Protein AF-F1A2W8-F1 (afdb_monomer)

InterPro domains:
  IPR002867 IBR domain [PF01485] (2-65)
  IPR002867 IBR domain [SM00647] (2-65)
  IPR002867 IBR domain [SM00647] (69-134)
  IPR031127 E3 ubiquitin ligase RBR family [PTHR11685] (12-188)
  IPR044066 TRIAD supradomain [PS51873] (1-138)
  IPR045840 Ariadne domain [PF19422] (177-286)

pLDDT: mean 79.45, std 15.86, range [35.25, 97.88]

Mean predicted aligned error: 11.07 Å

Organism: Dictyostelium purpureum (NCBI:txid5786)

Solvent-accessible surface area (backbone atoms only — n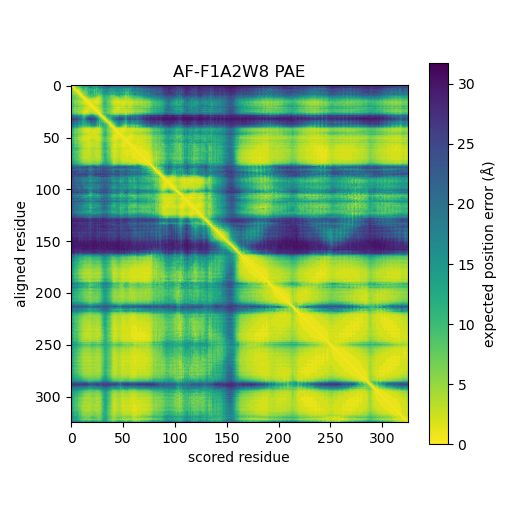ot comparable to full-atom values): 18978 Å² total; per-residue (Å²): 113,74,69,60,56,59,57,38,73,72,43,92,46,37,45,69,49,79,54,87,94,47,91,52,67,52,70,61,86,77,86,82,75,99,54,88,85,77,61,70,55,61,47,73,44,99,87,71,54,47,26,21,72,82,77,63,42,66,46,39,53,72,25,49,74,65,56,49,52,52,48,56,50,52,63,68,74,47,58,67,73,68,53,57,69,64,71,52,57,48,58,40,84,89,76,60,49,81,41,67,76,89,67,63,62,51,75,40,69,39,90,87,80,67,50,52,24,28,67,83,71,61,41,63,41,83,50,65,88,60,98,53,78,75,66,67,58,70,63,57,51,51,55,50,52,55,50,55,66,68,71,71,72,85,84,91,76,91,79,57,73,73,61,51,57,54,49,50,53,50,51,52,50,52,53,49,52,55,48,50,57,36,50,45,51,26,48,53,30,46,55,29,51,73,43,42,66,59,54,52,53,50,44,55,51,50,38,54,56,48,38,73,71,80,40,56,71,82,75,42,48,59,52,57,54,41,52,54,48,47,52,50,47,36,44,32,57,23,19,42,36,56,31,53,65,64,73,53,65,58,81,86,41,67,59,40,50,54,39,45,55,54,47,54,52,41,50,51,53,34,48,51,39,44,47,52,41,47,50,57,49,51,49,59,74,69,50,94,62,89,74,55,72,68,61,52,50,51,49,55,49,38,43,53,47,37,49,53,38,47,53,49,43,47,46,45,58,75,67,37,70,72,59,72,125

Sequence (325 aa):
MFTTKKFIQHSKQLRYCPTAGCDKAITLSCTDLPTDSCRPDTVQCSCCFKFCFKCYRASHSPATCDQMQLWEQKCQDESETSHWKVANCKQCPKCNVSVEKNGGCMHMVCRQCQYEWCWECSKPWKGHLNFYVCNYTANKDKELIKRFLIFGTSKSSKKNKESSEEEERRLNRIELERYLYHYERFTNHENSHKLEKLIRDEATKKMKELQTSSTTWTEVQFIEKGVEQLLDCRNILKHTYIYSFFSFSDITNQRVLTAKELFEFLQEDLERTTEKLSELMGDVMKKSITLESSHRIEIMNYITLSKTKADGLLNAVLKDSLFEF

Radius of gyration: 22.87 Å; Cα contacts (8 Å, |Δi|>4): 317; chains: 1; bounding box: 69×44×62 Å

Nearest PDB structures (foldseek):
  5tte-assembly1_B  TM=8.514E-01  e=1.542E-16  Homo sapiens
  7od1-assembly2_B  TM=8.134E-01  e=5.226E-16  Homo sapiens
  7od1-assembly1_A  TM=8.015E-01  e=5.786E-16  Homo sapiens
  1x04-assembly1_A-2  TM=3.759E-01  e=7.093E-01  Homo sapiens
  1i49-assembly1_B  TM=3.128E-01  e=2.987E-01  Homo sapiens

Structure (mmCIF, N/CA/C/O backbone):
data_AF-F1A2W8-F1
#
_entry.id   AF-F1A2W8-F1
#
loop_
_atom_site.group_PDB
_atom_site.id
_atom_site.type_symbol
_atom_site.label_atom_id
_atom_site.label_alt_id
_atom_site.label_comp_id
_atom_site.label_asym_id
_atom_site.label_entity_id
_atom_site.label_seq_id
_atom_site.pdbx_PDB_ins_code
_atom_site.Cartn_x
_atom_site.Cartn_y
_atom_site.Cartn_z
_atom_site.occupancy
_atom_site.B_iso_or_equiv
_atom_site.auth_seq_id
_atom_site.auth_comp_id
_atom_site.auth_asym_id
_atom_site.auth_atom_id
_atom_site.pdbx_PDB_model_num
ATOM 1 N N . MET A 1 1 ? -33.830 -5.855 -13.342 1.00 47.41 1 MET A N 1
ATOM 2 C CA . MET A 1 1 ? -32.419 -5.671 -12.916 1.00 47.41 1 MET A CA 1
ATOM 3 C C . MET A 1 1 ? -31.384 -5.962 -14.012 1.00 47.41 1 MET A C 1
ATOM 5 O O . MET A 1 1 ? -30.418 -5.215 -14.097 1.00 47.41 1 MET A O 1
ATOM 9 N N . PHE A 1 2 ? -31.545 -6.983 -14.870 1.00 50.09 2 PHE A N 1
ATOM 10 C CA . PHE A 1 2 ? -30.562 -7.294 -15.933 1.00 50.09 2 PHE A CA 1
ATOM 11 C C . PHE A 1 2 ? -30.401 -6.200 -17.007 1.00 50.09 2 PHE A C 1
ATOM 13 O O . PHE A 1 2 ? -29.289 -5.938 -17.462 1.00 50.09 2 PHE A O 1
ATOM 20 N N . THR A 1 3 ? -31.485 -5.516 -17.373 1.00 54.09 3 THR A N 1
ATOM 21 C CA . THR A 1 3 ? -31.488 -4.400 -18.335 1.00 54.09 3 THR A CA 1
ATOM 22 C C . THR A 1 3 ? -30.719 -3.176 -17.824 1.00 54.09 3 THR A C 1
ATOM 24 O O . THR A 1 3 ? -29.988 -2.547 -18.584 1.00 54.09 3 THR A O 1
ATOM 27 N N . THR A 1 4 ? -30.791 -2.890 -16.521 1.00 59.59 4 THR A N 1
ATOM 28 C CA . THR A 1 4 ? -30.095 -1.766 -15.872 1.00 59.59 4 THR A CA 1
ATOM 29 C C . THR A 1 4 ? -28.580 -1.991 -15.799 1.00 59.59 4 THR A C 1
ATOM 31 O O . THR A 1 4 ? -27.811 -1.075 -16.079 1.00 59.59 4 THR A O 1
ATOM 34 N N . LYS A 1 5 ? -28.129 -3.228 -15.520 1.00 57.00 5 LYS A N 1
ATOM 35 C CA . LYS A 1 5 ? -26.693 -3.573 -15.488 1.00 57.00 5 LYS A CA 1
ATOM 36 C C . LYS A 1 5 ? -26.017 -3.423 -16.858 1.00 57.00 5 LYS A C 1
ATOM 38 O O . LYS A 1 5 ? -24.935 -2.846 -16.926 1.00 57.00 5 LYS A O 1
ATOM 43 N N . LYS A 1 6 ? -26.677 -3.844 -17.947 1.00 59.09 6 LYS A N 1
ATOM 44 C CA . LYS A 1 6 ? -26.165 -3.665 -19.322 1.00 59.09 6 LYS A CA 1
ATOM 45 C C . LYS A 1 6 ? -26.107 -2.197 -19.757 1.00 59.09 6 LYS A C 1
ATOM 47 O O . LYS A 1 6 ? -25.126 -1.795 -20.372 1.00 59.09 6 LYS A O 1
ATOM 52 N N . PHE A 1 7 ? -27.118 -1.388 -19.433 1.00 59.69 7 PHE A N 1
ATOM 53 C CA . PHE A 1 7 ? -27.136 0.043 -19.776 1.00 59.69 7 PHE A CA 1
ATOM 54 C C . PHE A 1 7 ? -25.974 0.807 -19.121 1.00 59.69 7 PHE A C 1
ATOM 56 O O . PHE A 1 7 ? -25.298 1.616 -19.751 1.00 59.69 7 PHE A O 1
ATOM 63 N N . ILE A 1 8 ? -25.686 0.485 -17.861 1.00 61.56 8 ILE A N 1
ATOM 64 C CA . ILE A 1 8 ? -24.669 1.171 -17.062 1.00 61.56 8 ILE A CA 1
ATOM 65 C C . ILE A 1 8 ? -23.241 0.824 -17.497 1.00 61.56 8 ILE A C 1
ATOM 67 O O . ILE A 1 8 ? -22.383 1.704 -17.491 1.00 61.56 8 ILE A O 1
ATOM 71 N N . GLN A 1 9 ? -22.988 -0.409 -17.945 1.00 59.56 9 GLN A N 1
ATOM 72 C CA . GLN A 1 9 ? -21.678 -0.814 -18.480 1.00 59.56 9 GLN A CA 1
ATOM 73 C C . GLN A 1 9 ? -21.222 0.047 -19.673 1.00 59.56 9 GLN A C 1
ATOM 75 O O . GLN A 1 9 ? -20.024 0.255 -19.851 1.00 59.56 9 GLN A O 1
ATOM 80 N N . HIS A 1 10 ? -22.166 0.593 -20.447 1.00 63.66 10 HIS A N 1
ATOM 81 C CA . HIS A 1 10 ? -21.884 1.424 -21.621 1.00 63.66 10 HIS A CA 1
ATOM 82 C C . HIS A 1 10 ? -21.841 2.931 -21.317 1.00 63.66 10 HIS A C 1
ATOM 84 O O . HIS A 1 10 ? -21.385 3.713 -22.150 1.00 63.66 10 HIS A O 1
ATOM 90 N N . SER A 1 11 ? -22.283 3.365 -20.132 1.00 71.44 11 SER A N 1
ATOM 91 C CA . SER A 1 11 ? -22.202 4.776 -19.739 1.00 71.44 11 SER A CA 1
ATOM 92 C C . SER A 1 11 ? -20.746 5.175 -19.513 1.00 71.44 11 SER A C 1
ATOM 94 O O . SER A 1 11 ? -19.986 4.414 -18.932 1.00 71.44 11 SER A O 1
ATOM 96 N N . LYS A 1 12 ? -20.313 6.371 -19.918 1.00 74.12 12 LYS A N 1
ATOM 97 C CA . LYS A 1 12 ? -18.967 6.874 -19.567 1.00 74.12 12 LYS A CA 1
ATOM 98 C C . LYS A 1 12 ? -18.908 7.492 -18.167 1.00 74.12 12 LYS A C 1
ATOM 100 O O . LYS A 1 12 ? -17.821 7.631 -17.618 1.00 74.12 12 LYS A O 1
ATOM 105 N N . GLN A 1 13 ? -20.057 7.826 -17.585 1.00 78.69 13 GLN A N 1
ATOM 106 C CA . GLN A 1 13 ? -20.163 8.616 -16.355 1.00 78.69 13 GLN A CA 1
ATOM 107 C C . GLN A 1 13 ? -20.673 7.808 -15.161 1.00 78.69 13 GLN A C 1
ATOM 109 O O . GLN A 1 13 ? -20.664 8.317 -14.047 1.00 78.69 13 GLN A O 1
ATOM 114 N N . LEU A 1 14 ? -21.102 6.558 -15.363 1.00 83.56 14 LEU A N 1
ATOM 115 C CA . LEU A 1 14 ? -21.728 5.754 -14.317 1.00 83.56 14 LEU A CA 1
ATOM 116 C C . LEU A 1 14 ? -21.098 4.360 -14.235 1.00 83.56 14 LEU A C 1
ATOM 118 O O . LEU A 1 14 ? -20.883 3.699 -15.252 1.00 83.56 14 LEU A O 1
ATOM 122 N N . ARG A 1 15 ? -20.765 3.918 -13.019 1.00 84.69 15 ARG A N 1
ATOM 123 C CA . ARG A 1 15 ? -20.132 2.616 -12.749 1.00 84.69 15 ARG A CA 1
ATOM 124 C C . ARG A 1 15 ? -20.755 1.956 -11.529 1.00 84.69 15 ARG A C 1
ATOM 126 O O . ARG A 1 15 ? -20.939 2.616 -10.513 1.00 84.69 15 ARG A O 1
ATOM 133 N N . TYR A 1 16 ? -21.032 0.656 -11.600 1.00 88.19 16 TYR A N 1
ATOM 134 C CA . TYR A 1 16 ? -21.387 -0.119 -10.409 1.00 88.19 16 TYR A CA 1
ATOM 135 C C . TYR A 1 16 ? -20.168 -0.358 -9.523 1.00 88.19 16 TYR A C 1
ATOM 137 O O . TYR A 1 16 ? -19.050 -0.505 -10.017 1.00 88.19 16 TYR A O 1
ATOM 145 N N . CYS A 1 17 ? -20.407 -0.434 -8.217 1.00 88.56 17 CYS A N 1
ATOM 146 C CA . CYS A 1 17 ? -19.425 -0.956 -7.284 1.00 88.56 17 CYS A CA 1
ATOM 147 C C . CYS A 1 17 ? -19.138 -2.433 -7.621 1.00 88.56 17 CYS A C 1
ATOM 149 O O . CYS A 1 17 ? -20.084 -3.208 -7.763 1.00 88.56 17 CYS A O 1
ATOM 151 N N . PRO A 1 18 ? -17.865 -2.846 -7.755 1.00 88.25 18 PRO A N 1
ATOM 152 C CA . PRO A 1 18 ? -17.520 -4.231 -8.085 1.00 88.25 18 PRO A CA 1
ATOM 153 C C . PRO A 1 18 ? -17.603 -5.180 -6.876 1.00 88.25 18 PRO A C 1
ATOM 155 O O . PRO A 1 18 ? -17.480 -6.391 -7.040 1.00 88.25 18 PRO A O 1
ATOM 158 N N . THR A 1 19 ? -17.812 -4.663 -5.659 1.00 86.00 19 THR A N 1
ATOM 159 C CA . THR A 1 19 ? -17.962 -5.483 -4.451 1.00 86.00 19 THR A CA 1
ATOM 160 C C . THR A 1 19 ? -19.181 -6.399 -4.568 1.00 86.00 19 THR A C 1
ATOM 162 O O . THR A 1 19 ? -20.303 -5.935 -4.779 1.00 86.00 19 THR A O 1
ATOM 165 N N . ALA A 1 20 ? -18.973 -7.704 -4.384 1.00 85.44 20 ALA A N 1
ATOM 166 C CA . ALA A 1 20 ? -20.052 -8.685 -4.408 1.00 85.44 20 ALA A CA 1
ATOM 167 C C . ALA A 1 20 ? -21.139 -8.339 -3.371 1.00 85.44 20 ALA A C 1
ATOM 169 O O . ALA A 1 20 ? -20.840 -8.085 -2.206 1.00 85.44 20 ALA A O 1
ATOM 170 N N . GLY A 1 21 ? -22.402 -8.310 -3.806 1.00 85.75 21 GLY A N 1
ATOM 171 C CA . GLY A 1 21 ? -23.548 -7.942 -2.963 1.00 85.75 21 GLY A CA 1
ATOM 172 C C . GLY A 1 21 ? -23.777 -6.434 -2.783 1.00 85.75 21 GLY A C 1
ATOM 173 O O . GLY A 1 21 ? -24.720 -6.050 -2.098 1.00 85.75 21 GLY A O 1
ATOM 174 N N . CYS A 1 22 ? -22.961 -5.567 -3.395 1.00 87.31 22 CYS A N 1
ATOM 175 C CA . CYS A 1 22 ? -23.182 -4.122 -3.393 1.00 87.31 22 CYS A CA 1
ATOM 176 C C . CYS A 1 22 ? -23.902 -3.673 -4.676 1.00 87.31 22 CYS A C 1
ATOM 178 O O . CYS A 1 22 ? -23.319 -3.678 -5.756 1.00 87.31 22 CYS A O 1
ATOM 180 N N . ASP A 1 23 ? -25.153 -3.217 -4.561 1.00 88.31 23 ASP A N 1
ATOM 181 C CA . ASP A 1 23 ? -25.950 -2.736 -5.707 1.00 88.31 23 ASP A CA 1
ATOM 182 C C . ASP A 1 23 ? -25.798 -1.229 -5.984 1.00 88.31 23 ASP A C 1
ATOM 184 O O . ASP A 1 23 ? -26.529 -0.642 -6.786 1.00 88.31 23 ASP A O 1
ATOM 188 N N . LYS A 1 24 ? -24.845 -0.575 -5.314 1.00 90.00 24 LYS A N 1
ATOM 189 C CA . LYS A 1 24 ? -24.614 0.866 -5.439 1.00 90.00 24 LYS A CA 1
ATOM 190 C C . LYS A 1 24 ? -23.826 1.186 -6.709 1.00 90.00 24 LYS A C 1
ATOM 192 O O . LYS A 1 24 ? -22.943 0.431 -7.118 1.00 90.00 24 LYS A O 1
ATOM 197 N N . ALA A 1 25 ? -24.105 2.345 -7.295 1.00 87.62 25 ALA A N 1
ATOM 198 C CA . ALA A 1 25 ? -23.369 2.878 -8.432 1.00 87.62 25 ALA A CA 1
ATOM 199 C C . ALA A 1 25 ? -22.830 4.280 -8.132 1.00 87.62 25 ALA A C 1
ATOM 201 O O . ALA A 1 25 ? -23.441 5.050 -7.393 1.00 87.62 25 ALA A O 1
ATOM 202 N N . ILE A 1 26 ? -21.678 4.596 -8.714 1.00 86.88 26 ILE A N 1
ATOM 203 C CA . ILE A 1 26 ? -21.024 5.898 -8.643 1.00 86.88 26 ILE A CA 1
ATOM 204 C C . ILE A 1 26 ? -21.271 6.614 -9.962 1.00 86.88 26 ILE A C 1
ATOM 206 O O 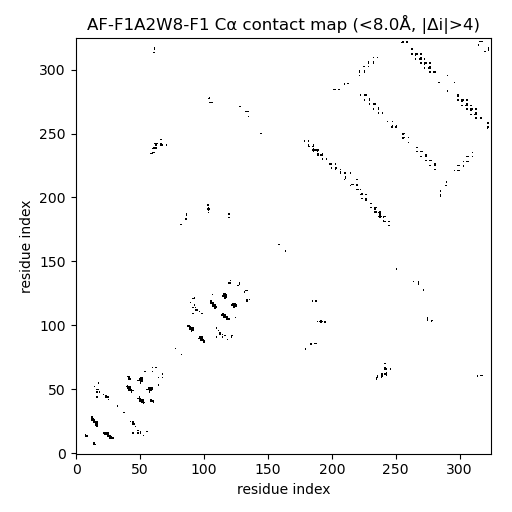. ILE A 1 26 ? -21.006 6.060 -11.032 1.00 86.88 26 ILE A O 1
ATOM 210 N N . THR A 1 27 ? -21.763 7.846 -9.863 1.00 84.81 27 THR A N 1
ATOM 211 C CA . THR A 1 27 ? -21.956 8.746 -10.999 1.00 84.81 27 THR A CA 1
ATOM 212 C C . THR A 1 27 ? -20.955 9.884 -10.886 1.00 84.81 27 THR A C 1
ATOM 214 O O . THR A 1 27 ? -20.872 10.525 -9.841 1.00 84.81 27 THR A O 1
ATOM 217 N N . LEU A 1 28 ? -20.191 10.130 -11.945 1.00 78.88 28 LEU A N 1
ATOM 218 C CA . LEU A 1 28 ? -19.338 11.305 -12.046 1.00 78.88 28 LEU A CA 1
ATOM 219 C C . LEU A 1 28 ? -20.183 12.476 -12.541 1.00 78.88 28 LEU A C 1
ATOM 221 O O . LEU A 1 28 ? -20.658 12.465 -13.675 1.00 78.88 28 LEU A O 1
ATOM 225 N N . SER A 1 29 ? -20.344 13.496 -11.705 1.00 68.25 29 SER A N 1
ATOM 226 C CA . SER A 1 29 ? -20.912 14.785 -12.094 1.00 68.25 29 SER A CA 1
ATOM 227 C C . SER A 1 29 ? -19.849 15.608 -12.827 1.00 68.25 29 SER A C 1
ATOM 229 O O . SER A 1 29 ? -19.322 16.575 -12.289 1.00 68.25 29 SER A O 1
ATOM 231 N N . CYS A 1 30 ? -19.454 15.182 -14.026 1.00 57.91 30 CYS A N 1
ATOM 232 C CA . CYS A 1 30 ? -18.597 16.002 -14.879 1.00 57.91 30 CYS A CA 1
ATOM 233 C C . CYS A 1 30 ? -19.499 16.790 -15.834 1.00 57.91 30 CYS A C 1
ATOM 235 O O . CYS A 1 30 ? -19.754 16.345 -16.951 1.00 57.91 30 CYS A O 1
ATOM 237 N N . THR A 1 31 ? -20.066 17.903 -15.360 1.00 50.06 31 THR A N 1
ATOM 238 C CA . THR A 1 31 ? -20.793 18.856 -16.218 1.00 50.06 31 THR A CA 1
ATOM 239 C C . THR A 1 31 ? -19.871 19.884 -16.863 1.00 50.06 31 THR A C 1
ATOM 241 O O . THR A 1 31 ? -20.255 20.467 -17.867 1.00 50.06 31 THR A O 1
ATOM 244 N N . ASP A 1 32 ? -18.639 20.048 -16.376 1.00 41.62 32 ASP A N 1
ATOM 245 C CA . ASP A 1 32 ? -17.780 21.158 -16.786 1.00 41.62 32 ASP A CA 1
ATOM 246 C C . ASP A 1 32 ? -16.317 20.722 -16.898 1.00 41.62 32 ASP A C 1
ATOM 248 O O . ASP A 1 32 ? -15.540 21.067 -16.022 1.00 41.62 32 ASP A O 1
ATOM 252 N N . LEU A 1 33 ? -15.939 19.938 -17.922 1.00 46.38 33 LEU A N 1
ATOM 253 C CA . LEU A 1 33 ? -14.615 20.006 -18.583 1.00 46.38 33 LEU A CA 1
ATOM 254 C C . LEU A 1 33 ? -14.517 19.001 -19.764 1.00 46.38 33 LEU A C 1
ATOM 256 O O . LEU A 1 33 ? -14.876 17.834 -19.595 1.00 46.38 33 LEU A O 1
ATOM 260 N N . PRO A 1 34 ? -14.017 19.397 -20.957 1.00 43.06 34 PRO A N 1
ATOM 261 C CA . PRO A 1 34 ? -14.059 18.571 -22.174 1.00 43.06 34 PRO A CA 1
ATOM 262 C C . PRO A 1 34 ? -12.889 17.584 -22.353 1.00 43.06 34 PRO A C 1
ATOM 264 O O . PRO A 1 34 ? -12.751 17.016 -23.435 1.00 43.06 34 PRO A O 1
ATOM 267 N N . THR A 1 35 ? -12.023 17.375 -21.359 1.00 51.34 35 THR A N 1
ATOM 268 C CA . THR A 1 35 ? -10.789 16.585 -21.531 1.00 51.34 35 THR A CA 1
ATOM 269 C C . THR A 1 35 ? -10.745 15.357 -20.618 1.00 51.34 35 THR A C 1
ATOM 271 O O . THR A 1 35 ? -10.978 15.450 -19.414 1.00 51.34 35 THR A O 1
ATOM 274 N N . AS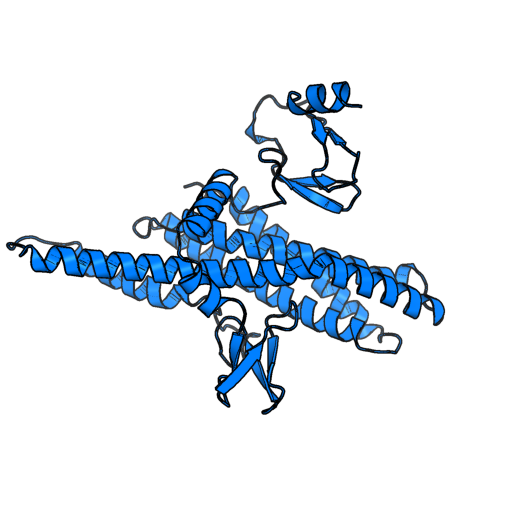P A 1 36 ? -10.385 14.198 -21.186 1.00 52.47 36 ASP A N 1
ATOM 275 C CA . ASP A 1 36 ? -10.207 12.900 -20.496 1.00 52.47 36 ASP A CA 1
ATOM 276 C C . ASP A 1 36 ? -9.217 12.948 -19.303 1.00 52.47 36 ASP A C 1
ATOM 278 O O . ASP A 1 36 ? -9.173 12.026 -18.487 1.00 52.47 36 ASP A O 1
ATOM 282 N N . SER A 1 37 ? -8.449 14.034 -19.171 1.00 50.69 37 SER A N 1
ATOM 283 C CA . SER A 1 37 ? -7.453 14.299 -18.127 1.00 50.69 37 SER A CA 1
ATOM 284 C C . SER A 1 37 ? -8.022 14.680 -16.751 1.00 50.69 37 SER A C 1
ATOM 286 O O . SER A 1 37 ? -7.288 14.627 -15.770 1.00 50.69 37 SER A O 1
ATOM 288 N N . CYS A 1 38 ? -9.309 15.033 -16.632 1.00 48.41 38 CYS A N 1
ATOM 289 C CA . CYS A 1 38 ? -9.918 15.449 -15.353 1.00 48.41 38 CYS A CA 1
ATOM 290 C C . CYS A 1 38 ? -10.730 14.350 -14.647 1.00 48.41 38 CYS A C 1
ATOM 292 O O . CYS A 1 38 ? -11.404 14.611 -13.648 1.00 48.41 38 CYS A O 1
ATOM 294 N N . ARG A 1 39 ? -10.705 13.114 -15.154 1.00 59.91 39 ARG A N 1
ATOM 295 C CA . ARG A 1 39 ? -11.453 12.005 -14.557 1.00 59.91 39 ARG A CA 1
ATOM 296 C C . ARG A 1 39 ? -10.654 11.409 -13.392 1.00 59.91 39 ARG A C 1
ATOM 298 O O . ARG A 1 39 ? -9.529 10.973 -13.626 1.00 59.91 39 ARG A O 1
ATOM 305 N N . PRO A 1 40 ? -11.208 11.335 -12.165 1.00 62.03 40 PRO A N 1
ATOM 306 C CA . PRO A 1 40 ? -10.507 10.687 -11.066 1.00 62.03 40 PRO A CA 1
ATOM 307 C C . PRO A 1 40 ? -10.319 9.205 -11.395 1.00 62.03 40 PRO A C 1
ATOM 309 O O . PRO A 1 40 ? -11.284 8.499 -11.708 1.00 62.03 40 PRO A O 1
ATOM 312 N N . ASP A 1 41 ? -9.073 8.739 -11.326 1.00 75.56 41 ASP A N 1
ATOM 313 C CA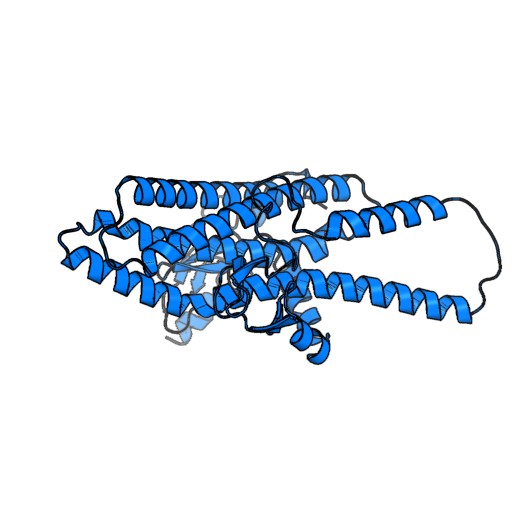 . ASP A 1 41 ? -8.753 7.338 -11.592 1.00 75.56 41 ASP A CA 1
ATOM 314 C C . ASP A 1 41 ? -9.331 6.425 -10.516 1.00 75.56 41 ASP A C 1
ATOM 316 O O . ASP A 1 41 ? -9.878 5.374 -10.847 1.00 75.56 41 ASP A O 1
ATOM 320 N N . THR A 1 42 ? -9.305 6.863 -9.256 1.00 87.62 42 THR A N 1
ATOM 321 C CA . THR A 1 42 ? -9.864 6.138 -8.112 1.00 87.62 42 THR A CA 1
ATOM 322 C C . THR A 1 42 ? -11.127 6.815 -7.592 1.00 87.62 42 THR A C 1
ATOM 324 O O . THR A 1 42 ? -11.153 8.018 -7.342 1.00 87.62 42 THR A O 1
ATOM 327 N N . VAL A 1 43 ? -12.161 6.012 -7.348 1.00 89.88 43 VAL A N 1
ATOM 328 C CA . VAL A 1 43 ? -13.398 6.424 -6.676 1.00 89.88 43 VAL A CA 1
ATOM 329 C C . VAL A 1 43 ? -13.664 5.543 -5.457 1.00 89.88 43 VAL A C 1
ATOM 331 O O . VAL A 1 43 ? -13.222 4.395 -5.409 1.00 89.88 43 VAL A O 1
ATOM 334 N N . GLN A 1 44 ? -14.417 6.059 -4.484 1.00 90.38 44 GLN A N 1
ATOM 335 C CA . GLN A 1 44 ? -14.819 5.317 -3.288 1.00 90.38 44 GLN A CA 1
ATOM 336 C C . GLN A 1 44 ? -16.336 5.130 -3.251 1.00 90.38 44 GLN A C 1
ATOM 338 O O . GLN A 1 44 ? -17.100 6.090 -3.336 1.00 90.38 44 GLN A O 1
ATOM 343 N N . CYS A 1 45 ? -16.777 3.883 -3.098 1.00 89.75 45 CYS A N 1
ATOM 344 C CA . CYS A 1 45 ? -18.178 3.568 -2.845 1.00 89.75 45 CYS A CA 1
ATOM 345 C C . CYS A 1 45 ? -18.527 3.829 -1.373 1.00 89.75 45 CYS A C 1
ATOM 347 O O . CYS A 1 45 ? -17.679 3.714 -0.491 1.00 89.75 45 CYS A O 1
ATOM 349 N N . SER A 1 46 ? -19.801 4.074 -1.062 1.00 86.94 46 SER A N 1
ATOM 350 C CA . SER A 1 46 ? -20.268 4.173 0.331 1.00 86.94 46 SER A CA 1
ATOM 351 C C . SER A 1 46 ? -20.288 2.834 1.084 1.00 86.94 46 SER A C 1
ATOM 353 O O . SER A 1 46 ? -20.711 2.793 2.231 1.00 86.94 46 SER A O 1
ATOM 355 N N . CYS A 1 47 ? -19.865 1.727 0.462 1.00 82.25 47 CYS A N 1
ATOM 356 C CA . CYS A 1 47 ? -19.456 0.502 1.164 1.00 82.25 47 CYS A CA 1
ATOM 357 C C . CYS A 1 47 ? -17.946 0.480 1.485 1.00 82.25 47 CYS A C 1
ATOM 359 O O . CYS A 1 47 ? -17.388 -0.583 1.728 1.00 82.25 47 CYS A O 1
ATOM 361 N N . CYS A 1 48 ? -17.281 1.636 1.401 1.00 80.31 48 CYS A N 1
ATOM 362 C CA . CYS A 1 48 ? -15.849 1.866 1.619 1.00 80.31 48 CYS A CA 1
ATOM 363 C C . CYS A 1 48 ? -14.891 1.239 0.593 1.00 80.31 48 CYS A C 1
ATOM 365 O O . CYS A 1 48 ? -13.704 1.547 0.619 1.00 80.31 48 CYS A O 1
ATOM 367 N N . PHE A 1 49 ? -15.382 0.457 -0.374 1.00 85.75 49 PHE A N 1
ATOM 368 C CA . PHE A 1 49 ? -14.532 -0.088 -1.435 1.00 85.75 49 PHE A CA 1
ATOM 369 C C . PHE A 1 49 ? -14.036 1.008 -2.386 1.00 85.75 49 PHE A C 1
ATOM 371 O O . PHE A 1 49 ? -14.843 1.723 -2.996 1.00 85.75 49 PHE A O 1
ATOM 378 N N . LYS A 1 50 ? -12.711 1.113 -2.534 1.00 90.31 50 LYS A N 1
ATOM 379 C CA . LYS A 1 50 ? -12.045 2.007 -3.487 1.00 90.31 50 LYS A CA 1
ATOM 380 C C . LYS A 1 50 ? -11.652 1.238 -4.744 1.00 90.31 50 LYS A C 1
ATOM 382 O O . LYS A 1 50 ? -10.991 0.204 -4.658 1.00 90.31 50 LYS A O 1
ATOM 387 N N . PHE A 1 51 ? -12.017 1.748 -5.914 1.00 91.38 51 PHE A N 1
ATOM 388 C CA . PHE A 1 51 ? -11.758 1.071 -7.184 1.00 91.38 51 PHE A CA 1
ATOM 389 C C . PHE A 1 51 ? -11.398 2.035 -8.301 1.00 91.38 51 PHE A C 1
ATOM 391 O O . PHE A 1 51 ? -11.741 3.219 -8.253 1.00 91.38 51 PHE A O 1
ATOM 398 N N . CYS A 1 52 ? -10.711 1.506 -9.312 1.00 91.38 52 CYS A N 1
ATOM 399 C CA . CYS A 1 52 ? -10.387 2.262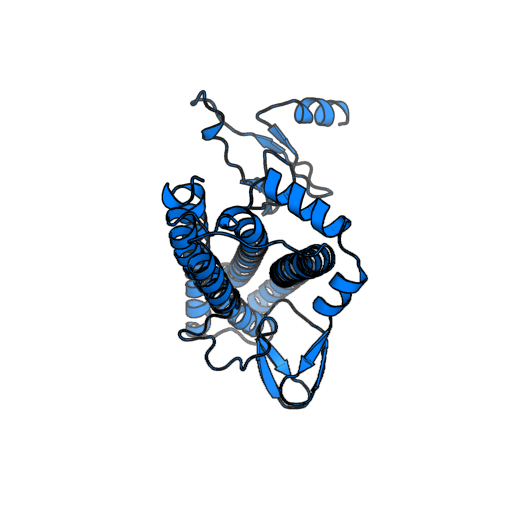 -10.503 1.00 91.38 52 CYS A CA 1
ATOM 400 C C . CYS A 1 52 ? -11.627 2.424 -11.383 1.00 91.38 52 CYS A C 1
ATOM 402 O O . CYS A 1 52 ? -12.216 1.446 -11.846 1.00 91.38 52 CYS A O 1
ATOM 404 N N . PHE A 1 53 ? -12.010 3.662 -11.677 1.00 88.19 53 PHE A N 1
ATOM 405 C CA . PHE A 1 53 ? -13.190 3.945 -12.492 1.00 88.19 53 PHE A CA 1
ATOM 406 C C . PHE A 1 53 ? -12.985 3.602 -13.984 1.00 88.19 53 PHE A C 1
ATOM 408 O O . PHE A 1 53 ? -13.964 3.414 -14.719 1.00 88.19 53 PHE A O 1
ATOM 415 N N . LYS A 1 54 ? -11.720 3.514 -14.433 1.00 85.75 54 LYS A N 1
ATOM 416 C CA . LYS A 1 54 ? -11.323 3.146 -15.804 1.00 85.75 54 LYS A CA 1
ATOM 417 C C . LYS A 1 54 ? -11.318 1.629 -16.012 1.00 85.75 54 LYS A C 1
ATOM 419 O O . LYS A 1 54 ? -12.017 1.150 -16.901 1.00 85.75 54 LYS A O 1
ATOM 424 N N . CYS A 1 55 ? -10.569 0.886 -15.192 1.00 87.81 55 CYS A N 1
ATOM 425 C CA . CYS A 1 55 ? -10.342 -0.551 -15.396 1.00 87.81 55 CYS A CA 1
ATOM 426 C C . CYS A 1 55 ? -11.113 -1.477 -14.440 1.00 87.81 55 CYS A C 1
ATOM 428 O O . CYS A 1 55 ? -11.000 -2.692 -14.566 1.00 87.81 55 CYS A O 1
ATOM 430 N N . TYR A 1 56 ? -11.909 -0.931 -13.512 1.00 86.69 56 TYR A N 1
ATOM 431 C CA . TYR A 1 56 ? -12.776 -1.666 -12.574 1.00 86.69 56 TYR A CA 1
ATOM 432 C C . TYR A 1 56 ? -12.067 -2.551 -11.538 1.00 86.69 56 TYR A C 1
ATOM 434 O O . TYR A 1 56 ? -12.736 -3.166 -10.705 1.00 86.69 56 TYR A O 1
ATOM 442 N N . ARG A 1 57 ? -10.733 -2.597 -11.544 1.00 89.81 57 ARG A N 1
ATOM 443 C CA . ARG A 1 57 ? -9.945 -3.255 -10.496 1.00 89.81 57 ARG A CA 1
ATOM 444 C C . ARG A 1 57 ? -10.050 -2.489 -9.179 1.00 89.81 57 ARG A C 1
ATOM 446 O O . ARG A 1 57 ? -10.444 -1.319 -9.155 1.00 89.81 57 ARG A O 1
ATOM 453 N N . ALA A 1 58 ? -9.653 -3.138 -8.084 1.00 90.62 58 ALA A N 1
ATOM 454 C CA . ALA A 1 58 ? -9.380 -2.440 -6.830 1.00 90.62 58 ALA A CA 1
ATOM 455 C C . ALA A 1 58 ? -8.436 -1.249 -7.077 1.00 90.62 58 ALA A C 1
ATOM 457 O O . ALA A 1 58 ? -7.649 -1.266 -8.026 1.00 90.62 58 ALA A O 1
ATOM 458 N N . SER A 1 59 ? -8.550 -0.197 -6.261 1.00 93.50 59 SER A N 1
ATOM 459 C CA . SER A 1 59 ? -7.728 1.007 -6.418 1.00 93.50 59 SER A CA 1
ATOM 460 C C . SER A 1 59 ? -6.254 0.629 -6.493 1.00 93.50 59 SER A C 1
ATOM 462 O O . SER A 1 59 ? -5.746 -0.010 -5.577 1.00 93.50 59 SER A O 1
ATOM 464 N N . HIS A 1 60 ? -5.581 1.051 -7.558 1.00 93.94 60 HIS A N 1
ATOM 465 C CA . HIS A 1 60 ? -4.206 0.650 -7.840 1.00 93.94 60 HIS A CA 1
ATOM 466 C C . HIS A 1 60 ? -3.243 1.828 -7.978 1.00 93.94 60 HIS A C 1
ATOM 468 O O . HIS A 1 60 ? -2.171 1.691 -8.549 1.00 93.94 60 HIS A O 1
ATOM 474 N N . SER A 1 61 ? -3.611 2.991 -7.443 1.00 93.38 61 SER A N 1
ATOM 475 C CA . SER A 1 61 ? -2.726 4.156 -7.408 1.00 93.38 61 SER A CA 1
ATOM 476 C C . SER A 1 61 ? -1.493 3.878 -6.525 1.00 93.38 61 SER A C 1
ATOM 478 O O . SER A 1 61 ? -1.672 3.342 -5.425 1.00 93.38 61 SER A O 1
ATOM 480 N N . PRO A 1 62 ? -0.261 4.219 -6.960 1.00 94.62 62 PRO A N 1
ATOM 481 C CA . PRO A 1 62 ? 0.063 5.047 -8.132 1.00 94.62 62 PRO A CA 1
ATOM 482 C C . PRO A 1 62 ? 0.265 4.295 -9.460 1.00 94.62 62 PRO A C 1
ATOM 484 O O . PRO A 1 62 ? 0.512 4.938 -10.475 1.00 94.62 62 PRO A O 1
ATOM 487 N N . ALA A 1 63 ? 0.185 2.963 -9.490 1.00 94.94 63 ALA A N 1
ATOM 488 C CA . ALA A 1 63 ? 0.352 2.212 -10.731 1.00 94.94 63 ALA A CA 1
ATOM 489 C C . ALA A 1 63 ? -0.758 2.543 -11.744 1.00 94.94 63 ALA A C 1
ATOM 491 O O . ALA A 1 63 ? -1.931 2.697 -11.388 1.00 94.94 63 ALA A O 1
ATOM 492 N N . THR A 1 64 ? -0.405 2.622 -13.025 1.00 93.50 64 THR A N 1
ATOM 493 C CA . THR A 1 64 ? -1.387 2.835 -14.097 1.00 93.50 64 THR A CA 1
ATOM 494 C C . THR A 1 64 ? -2.173 1.552 -14.394 1.00 93.50 64 THR A C 1
ATOM 496 O O . THR A 1 64 ? -1.805 0.455 -13.968 1.00 93.50 64 THR A O 1
ATOM 499 N N . CYS A 1 65 ? -3.276 1.668 -15.145 1.00 93.31 65 CYS A N 1
ATOM 500 C CA . CYS A 1 65 ? -4.045 0.492 -15.576 1.00 93.31 65 CYS A CA 1
ATOM 501 C C . CYS A 1 65 ? -3.188 -0.477 -16.411 1.00 93.31 65 CYS A C 1
ATOM 503 O O . CYS A 1 65 ? -3.300 -1.690 -16.238 1.00 93.31 65 CYS A O 1
ATOM 505 N N . ASP A 1 66 ? -2.318 0.060 -17.269 1.00 93.69 66 ASP A N 1
ATOM 506 C CA . ASP A 1 66 ? -1.451 -0.730 -18.146 1.00 93.69 66 ASP A CA 1
ATOM 507 C C . ASP A 1 66 ? -0.365 -1.447 -17.341 1.00 93.69 66 ASP A C 1
ATOM 509 O O . ASP A 1 66 ? -0.149 -2.643 -17.517 1.00 93.69 66 ASP A O 1
ATOM 513 N N . GLN A 1 67 ? 0.260 -0.752 -16.384 1.00 94.62 67 GLN A N 1
ATOM 514 C CA . GLN A 1 67 ? 1.229 -1.357 -15.466 1.00 94.62 67 GLN A CA 1
ATOM 515 C C . GLN A 1 67 ? 0.602 -2.492 -14.652 1.00 94.62 67 GLN A C 1
ATOM 517 O O . GLN A 1 67 ? 1.216 -3.544 -14.492 1.00 94.62 67 GLN A O 1
ATOM 522 N N . MET A 1 68 ? -0.635 -2.314 -14.178 1.00 95.25 68 MET A N 1
ATOM 523 C CA . MET A 1 68 ? -1.369 -3.376 -13.487 1.00 95.25 68 MET A CA 1
ATOM 524 C C . MET A 1 68 ? -1.604 -4.595 -14.371 1.00 95.25 68 MET A C 1
ATOM 526 O O . MET A 1 68 ? -1.367 -5.718 -13.935 1.00 95.25 68 MET A O 1
ATOM 530 N N . GLN A 1 69 ? -2.045 -4.386 -15.610 1.00 93.38 69 GLN A N 1
ATOM 531 C CA . GLN A 1 69 ? -2.268 -5.477 -16.553 1.00 93.38 69 GLN A CA 1
ATOM 532 C C . GLN A 1 69 ? -0.966 -6.229 -16.872 1.00 93.38 69 GLN A C 1
ATOM 534 O O . GLN A 1 69 ? -0.952 -7.459 -16.855 1.00 93.38 69 GLN A O 1
ATOM 539 N N . LEU A 1 70 ? 0.129 -5.504 -17.118 1.00 93.19 70 LEU A N 1
ATOM 540 C CA . LEU A 1 70 ? 1.447 -6.095 -17.367 1.00 93.19 70 LEU A CA 1
ATOM 541 C C . LEU A 1 70 ? 1.961 -6.871 -16.152 1.00 93.19 70 LEU A C 1
ATOM 543 O O . LEU A 1 70 ? 2.531 -7.949 -16.303 1.00 93.19 70 LEU A O 1
ATOM 547 N N . TRP A 1 71 ? 1.746 -6.346 -14.944 1.00 93.44 71 TRP A N 1
ATOM 548 C CA . TRP A 1 71 ? 2.123 -7.027 -13.710 1.00 93.44 71 TRP A CA 1
ATOM 549 C C . TRP A 1 71 ? 1.355 -8.335 -13.516 1.00 93.44 71 TRP A C 1
ATOM 551 O O . TRP A 1 71 ? 1.963 -9.359 -13.213 1.00 93.44 71 TRP A O 1
ATOM 561 N N . GLU A 1 72 ? 0.035 -8.317 -13.722 1.00 91.81 72 GLU A N 1
ATOM 562 C CA . GLU A 1 72 ? -0.823 -9.505 -13.637 1.00 91.81 72 GLU A CA 1
ATOM 563 C C . GLU A 1 72 ? -0.374 -10.587 -14.623 1.00 91.81 72 GLU A C 1
ATOM 565 O O . GLU A 1 72 ? -0.244 -11.746 -14.232 1.00 91.81 72 GLU A O 1
ATOM 570 N N . GLN A 1 73 ? -0.084 -10.204 -15.870 1.00 89.94 73 GLN A N 1
ATOM 571 C CA . GLN A 1 73 ? 0.442 -11.120 -16.881 1.00 89.94 73 GLN A CA 1
ATOM 572 C C . GLN A 1 73 ? 1.800 -11.696 -16.458 1.00 89.94 73 GLN A C 1
ATOM 574 O O . GLN A 1 73 ? 1.979 -12.910 -16.454 1.00 89.94 73 GLN A O 1
ATOM 579 N N . LYS A 1 74 ? 2.733 -10.849 -16.002 1.00 88.50 74 LYS A N 1
ATOM 580 C CA . LYS A 1 74 ? 4.048 -11.308 -15.535 1.00 88.50 74 LYS A CA 1
ATOM 581 C C . LYS A 1 74 ? 3.935 -12.281 -14.356 1.00 88.50 74 LYS A C 1
ATOM 583 O O . LYS A 1 74 ? 4.665 -13.260 -14.307 1.00 88.50 74 LYS A O 1
ATOM 588 N N . CYS A 1 75 ? 2.991 -12.061 -13.440 1.00 86.81 75 CYS A N 1
ATOM 589 C CA . CYS A 1 75 ? 2.723 -12.994 -12.341 1.00 86.81 75 CYS A CA 1
ATOM 590 C C . CYS A 1 75 ? 2.159 -14.347 -12.799 1.00 86.81 75 CYS A C 1
ATOM 592 O O . CYS A 1 75 ? 2.297 -15.321 -12.065 1.00 86.81 75 CYS A O 1
ATOM 594 N N . GLN A 1 76 ? 1.505 -14.415 -13.962 1.00 84.00 76 GLN A N 1
ATOM 595 C CA . GLN A 1 76 ? 1.004 -15.669 -14.538 1.00 84.00 76 GLN A CA 1
ATOM 596 C C . GLN A 1 76 ? 2.100 -16.433 -15.288 1.00 84.00 76 GLN A C 1
ATOM 598 O O . GLN A 1 76 ? 2.130 -17.660 -15.231 1.00 84.00 76 GLN A O 1
ATOM 603 N N . ASP A 1 77 ? 2.991 -15.711 -15.970 1.00 79.94 77 ASP A N 1
ATOM 604 C CA . ASP A 1 77 ? 4.055 -16.296 -16.791 1.00 79.94 77 ASP A CA 1
ATOM 605 C C . ASP A 1 77 ? 5.222 -16.852 -15.947 1.00 79.94 77 ASP A C 1
ATOM 607 O O . ASP A 1 77 ? 5.903 -17.798 -16.349 1.00 79.94 77 ASP A O 1
ATOM 611 N N . GLU A 1 78 ? 5.465 -16.283 -14.764 1.00 78.44 78 GLU A N 1
ATOM 612 C CA . GLU A 1 78 ? 6.547 -16.693 -13.865 1.00 78.44 78 GLU A CA 1
ATOM 613 C C . GLU A 1 78 ? 6.141 -17.911 -13.007 1.00 78.44 78 GLU A C 1
ATOM 615 O O . GLU A 1 78 ? 5.042 -17.989 -12.457 1.00 78.44 78 GLU A O 1
ATOM 620 N N . SER A 1 79 ? 7.029 -18.907 -12.889 1.00 65.25 79 SER A N 1
ATOM 621 C CA . SER A 1 79 ? 6.669 -20.203 -12.287 1.00 65.25 79 SER A CA 1
ATOM 622 C C . SER A 1 79 ? 6.261 -20.099 -10.806 1.00 65.25 79 SER A C 1
ATOM 624 O O . SER A 1 79 ? 6.974 -19.508 -9.988 1.00 65.25 79 SER A O 1
ATOM 626 N N . GLU A 1 80 ? 5.183 -20.795 -10.417 1.00 57.03 80 GLU A N 1
ATOM 627 C CA . GLU A 1 80 ? 4.702 -20.883 -9.024 1.00 57.03 80 GLU A CA 1
ATOM 628 C C . GLU A 1 80 ? 5.789 -21.339 -8.029 1.00 57.03 80 GLU A C 1
ATOM 630 O O . GLU A 1 80 ? 5.760 -20.983 -6.850 1.00 57.03 80 GLU A O 1
ATOM 635 N N . THR A 1 81 ? 6.798 -22.083 -8.499 1.00 51.75 81 THR A N 1
ATOM 636 C CA . THR A 1 81 ? 7.929 -22.554 -7.678 1.00 51.75 81 THR A CA 1
ATOM 637 C C . THR A 1 81 ? 8.849 -21.410 -7.230 1.00 51.75 81 THR A C 1
ATOM 639 O O . THR A 1 81 ? 9.385 -21.453 -6.118 1.00 51.75 81 THR A O 1
ATOM 642 N N . SER A 1 82 ? 9.017 -20.372 -8.056 1.00 58.59 82 SER A N 1
ATOM 643 C CA . SER A 1 82 ? 9.746 -19.149 -7.692 1.00 58.59 82 SER A CA 1
ATOM 644 C C . SER A 1 82 ? 8.927 -18.278 -6.733 1.00 58.59 82 SER A C 1
ATOM 646 O O . SER A 1 82 ? 9.479 -17.727 -5.783 1.00 58.59 82 SER A O 1
ATOM 648 N N . HIS A 1 83 ? 7.602 -18.228 -6.916 1.00 60.38 83 HIS A N 1
ATOM 649 C CA . HIS A 1 83 ? 6.680 -17.466 -6.064 1.00 60.38 83 HIS A CA 1
ATOM 650 C C . HIS A 1 83 ? 6.514 -18.065 -4.657 1.00 60.38 83 HIS A C 1
ATOM 652 O O . HIS A 1 83 ? 6.511 -17.333 -3.666 1.00 60.38 83 HIS A O 1
ATOM 658 N N . TRP A 1 84 ? 6.420 -19.396 -4.544 1.00 50.88 84 TRP A N 1
ATOM 659 C CA . TRP A 1 84 ? 6.247 -20.104 -3.268 1.00 50.88 84 TRP A CA 1
ATOM 660 C C . TRP A 1 84 ? 7.414 -19.871 -2.303 1.00 50.88 84 TRP A C 1
ATOM 662 O O . TRP A 1 84 ? 7.191 -19.647 -1.112 1.00 50.88 84 TRP A O 1
ATOM 672 N N . LYS A 1 85 ? 8.665 -19.937 -2.793 1.00 52.12 85 LYS A N 1
ATOM 673 C CA . LYS A 1 85 ? 9.875 -19.863 -1.943 1.00 52.12 85 LYS A CA 1
ATOM 674 C C . LYS A 1 85 ? 10.003 -18.537 -1.189 1.00 52.12 85 LYS A C 1
ATOM 676 O O . LYS A 1 85 ? 10.710 -18.480 -0.190 1.00 52.12 85 LYS A O 1
ATOM 681 N N . VAL A 1 86 ? 9.326 -17.500 -1.668 1.00 57.25 86 VAL A N 1
ATOM 682 C CA . VAL A 1 86 ? 9.435 -16.124 -1.182 1.00 57.25 86 VAL A CA 1
ATOM 683 C C . VAL A 1 86 ? 8.311 -15.765 -0.197 1.00 57.25 86 VAL A C 1
ATOM 685 O O . VAL A 1 86 ? 8.532 -15.017 0.750 1.00 57.25 86 VAL A O 1
ATOM 688 N N . ALA A 1 87 ? 7.100 -16.299 -0.384 1.00 57.81 87 ALA A N 1
ATOM 689 C CA . ALA A 1 87 ? 5.896 -15.623 0.106 1.00 57.81 87 ALA A CA 1
ATOM 690 C C . ALA A 1 87 ? 5.447 -15.953 1.545 1.00 57.81 87 ALA A C 1
ATOM 692 O O . ALA A 1 87 ? 4.802 -15.111 2.170 1.00 57.81 87 ALA A O 1
ATOM 693 N N . ASN A 1 88 ? 5.736 -17.147 2.079 1.00 61.41 88 ASN A N 1
ATOM 694 C CA . ASN A 1 88 ? 5.000 -17.635 3.265 1.00 61.41 88 ASN A CA 1
ATOM 695 C C . ASN A 1 88 ? 5.861 -18.051 4.464 1.00 61.41 88 ASN A C 1
ATOM 697 O O . ASN A 1 88 ? 5.393 -17.969 5.601 1.00 61.41 88 ASN A O 1
ATOM 701 N N . CYS A 1 89 ? 7.119 -18.439 4.246 1.00 66.88 89 CYS A N 1
ATOM 702 C CA . CYS A 1 89 ? 7.993 -18.922 5.314 1.00 66.88 89 CYS A CA 1
ATOM 703 C C . CYS A 1 89 ? 9.400 -18.346 5.159 1.00 66.88 89 CYS A C 1
ATOM 705 O O . CYS A 1 89 ? 10.040 -18.535 4.127 1.00 66.88 89 CYS A O 1
ATOM 707 N N . LYS A 1 90 ? 9.909 -17.706 6.214 1.00 79.94 90 LYS A N 1
ATOM 708 C CA . LYS A 1 90 ? 11.302 -17.246 6.307 1.00 79.94 90 LYS A CA 1
ATOM 709 C C . LYS A 1 90 ? 11.982 -17.861 7.520 1.00 79.94 90 LYS A C 1
ATOM 711 O O . LYS A 1 90 ? 11.324 -18.276 8.467 1.00 79.94 90 LYS A O 1
ATOM 716 N N . GLN A 1 91 ? 13.307 -17.938 7.504 1.00 84.88 91 GLN A N 1
ATOM 717 C CA . GLN A 1 91 ? 14.073 -18.379 8.669 1.00 84.88 91 GLN A CA 1
ATOM 718 C C . GLN A 1 91 ? 14.409 -17.188 9.565 1.00 84.88 91 GLN A C 1
ATOM 720 O O . GLN A 1 91 ? 14.773 -16.120 9.079 1.00 84.88 91 GLN A O 1
ATOM 725 N N . CYS A 1 92 ? 14.313 -17.371 10.883 1.00 86.44 92 CYS A N 1
ATOM 726 C CA . CYS A 1 92 ? 14.773 -16.359 11.824 1.00 86.44 92 CYS A CA 1
ATOM 727 C C . CYS A 1 92 ? 16.280 -16.113 11.624 1.00 86.44 92 CYS A C 1
ATOM 729 O O . CYS A 1 92 ? 17.056 -17.050 11.805 1.00 86.44 92 CYS A O 1
ATOM 731 N N . PRO A 1 93 ? 16.732 -14.870 11.386 1.00 89.31 93 PRO A N 1
ATOM 732 C CA . PRO A 1 93 ? 18.141 -14.574 11.101 1.00 89.31 93 PRO A CA 1
ATOM 733 C C . PRO A 1 93 ? 19.098 -14.847 12.277 1.00 89.31 93 PRO A C 1
ATOM 735 O O . PRO A 1 93 ? 20.310 -14.857 12.090 1.00 89.31 93 PRO A O 1
ATOM 738 N N . LYS A 1 94 ? 18.579 -15.058 13.498 1.00 90.12 94 LYS A N 1
ATOM 739 C CA . LYS A 1 94 ? 19.386 -15.358 14.695 1.00 90.12 94 LYS A CA 1
ATOM 740 C C . LYS A 1 94 ? 19.490 -16.853 15.010 1.00 90.12 94 LYS A C 1
ATOM 742 O O . LYS A 1 94 ? 20.506 -17.284 15.541 1.00 90.12 94 LYS A O 1
ATOM 747 N N . CYS A 1 95 ? 18.435 -17.631 14.766 1.00 90.44 95 CYS A N 1
ATOM 748 C CA . CYS A 1 95 ? 18.357 -19.032 15.218 1.00 90.44 95 CYS A CA 1
ATOM 749 C C . CYS A 1 95 ? 17.897 -20.024 14.141 1.00 90.44 95 CYS A C 1
ATOM 751 O O . CYS A 1 95 ? 17.766 -21.208 14.426 1.00 90.44 95 CYS A O 1
ATOM 753 N N . ASN A 1 96 ? 17.649 -19.550 12.918 1.00 87.56 96 ASN A N 1
ATOM 754 C CA . ASN A 1 96 ? 17.273 -20.320 11.731 1.00 87.56 96 ASN A CA 1
ATOM 755 C C . ASN A 1 96 ? 15.987 -21.156 11.831 1.00 87.56 96 ASN A C 1
ATOM 757 O O . ASN A 1 96 ? 15.661 -21.885 10.894 1.00 87.56 96 ASN A O 1
ATOM 761 N N . VAL A 1 97 ? 15.209 -21.021 12.909 1.00 87.50 97 VAL A N 1
ATOM 762 C CA . VAL A 1 97 ? 13.873 -21.622 12.972 1.00 87.50 97 VAL A CA 1
ATOM 763 C C . VAL A 1 97 ? 12.986 -21.043 11.873 1.00 87.50 97 VAL A C 1
ATOM 765 O O . VAL A 1 97 ? 13.034 -19.841 11.598 1.00 87.50 97 VAL A O 1
ATOM 768 N N . SER A 1 98 ? 12.178 -21.898 11.248 1.00 83.94 98 SER A N 1
ATOM 769 C CA . SER A 1 98 ? 11.168 -21.463 10.287 1.00 83.94 98 SER A CA 1
ATOM 770 C C . SER A 1 98 ? 10.101 -20.623 10.993 1.00 83.94 98 SER A C 1
ATOM 772 O O . SER A 1 98 ? 9.586 -21.001 12.046 1.00 83.94 98 SER A O 1
ATOM 774 N N . VAL A 1 99 ? 9.804 -19.460 10.425 1.00 81.81 99 VAL A N 1
ATOM 775 C CA . VAL A 1 99 ? 8.798 -18.508 10.880 1.00 81.81 99 VAL A CA 1
ATOM 776 C C . VAL A 1 99 ? 7.803 -18.324 9.742 1.00 81.81 99 VAL A C 1
ATOM 778 O O . VAL A 1 99 ? 8.166 -17.877 8.653 1.00 81.81 99 VAL A O 1
ATOM 781 N N . GLU A 1 100 ? 6.550 -18.672 10.007 1.00 78.88 100 GLU A N 1
ATOM 782 C CA . GLU A 1 100 ? 5.418 -18.388 9.129 1.00 78.88 100 GLU A CA 1
ATOM 783 C C . GLU A 1 100 ? 4.890 -16.975 9.407 1.00 78.88 100 GLU A C 1
ATOM 785 O O . GLU A 1 100 ? 4.838 -16.532 10.562 1.00 78.88 100 GLU A O 1
ATOM 790 N N . LYS A 1 101 ? 4.491 -16.257 8.355 1.00 71.44 101 LYS A N 1
ATOM 791 C CA . LYS A 1 101 ? 3.921 -14.912 8.484 1.00 71.44 101 LYS A CA 1
ATOM 792 C C . LYS A 1 101 ? 2.498 -14.994 9.044 1.00 71.44 101 LYS A C 1
ATOM 794 O O . LYS A 1 101 ? 1.558 -15.305 8.325 1.00 71.44 101 LYS A O 1
ATOM 799 N N . ASN A 1 102 ? 2.318 -14.686 10.326 1.00 60.81 102 ASN A N 1
ATOM 800 C CA . ASN A 1 102 ? 1.038 -14.831 11.030 1.00 60.81 102 ASN A CA 1
ATOM 801 C C . ASN A 1 102 ? 0.301 -13.496 11.278 1.00 60.81 102 ASN A C 1
ATOM 803 O O . ASN A 1 102 ? -0.341 -13.330 12.316 1.00 60.81 102 ASN A O 1
ATOM 807 N N . GLY A 1 103 ? 0.403 -12.533 10.357 1.00 64.12 103 GLY A N 1
ATOM 808 C CA . GLY A 1 103 ? -0.242 -11.222 10.475 1.00 64.12 103 GLY A CA 1
ATOM 809 C C . GLY A 1 103 ? 0.207 -10.217 9.410 1.00 64.12 103 GLY A C 1
ATOM 810 O O . GLY A 1 103 ? 0.985 -10.545 8.515 1.00 64.12 103 GLY A O 1
ATOM 811 N N . GLY A 1 104 ? -0.298 -8.983 9.510 1.00 66.06 104 GLY A N 1
ATOM 812 C CA . GLY A 1 104 ? -0.067 -7.929 8.514 1.00 66.06 104 GLY A CA 1
ATOM 813 C C . GLY A 1 104 ? 1.124 -6.986 8.759 1.00 66.06 104 GLY A C 1
ATOM 814 O O . GLY A 1 104 ? 1.409 -6.171 7.882 1.00 66.06 104 GLY A O 1
ATOM 815 N N . CYS A 1 105 ? 1.797 -7.067 9.914 1.00 75.19 105 CYS A N 1
ATOM 816 C CA . CYS A 1 105 ? 2.930 -6.204 10.288 1.00 75.19 105 CYS A CA 1
ATOM 817 C C . CYS A 1 105 ? 4.263 -6.765 9.761 1.00 75.19 105 CYS A C 1
ATOM 819 O O . CYS A 1 105 ? 4.447 -7.982 9.753 1.00 75.19 105 CYS A O 1
ATOM 821 N N . MET A 1 106 ? 5.196 -5.904 9.337 1.00 81.00 106 MET A N 1
ATOM 822 C CA . MET A 1 106 ? 6.539 -6.335 8.912 1.00 81.00 106 MET A CA 1
ATOM 823 C C . MET A 1 106 ? 7.511 -6.519 10.089 1.00 81.00 106 MET A C 1
ATOM 825 O O . MET A 1 106 ? 8.564 -7.137 9.923 1.00 81.00 106 MET A O 1
ATOM 829 N N . HIS A 1 107 ? 7.169 -6.012 11.277 1.00 86.00 107 HIS A N 1
ATOM 830 C CA . HIS A 1 107 ? 7.896 -6.274 12.520 1.00 86.00 107 HIS A CA 1
ATOM 831 C C . HIS A 1 107 ? 7.598 -7.685 13.022 1.00 86.00 107 HIS A C 1
ATOM 833 O O . HIS A 1 107 ? 6.468 -8.009 13.388 1.00 86.00 107 HIS A O 1
ATOM 839 N N . MET A 1 108 ? 8.628 -8.524 13.055 1.00 87.50 108 MET A N 1
ATOM 840 C CA . MET A 1 108 ? 8.525 -9.915 13.476 1.00 87.50 108 MET A CA 1
ATOM 841 C C . MET A 1 108 ? 9.288 -10.134 14.772 1.00 87.50 108 MET A C 1
ATOM 843 O O . MET A 1 108 ? 10.449 -9.744 14.886 1.00 87.50 108 MET A O 1
ATOM 847 N N . VAL A 1 109 ? 8.673 -10.851 15.712 1.00 87.25 109 VAL A N 1
ATOM 848 C CA . VAL A 1 109 ? 9.318 -11.301 16.952 1.00 87.25 109 VAL A CA 1
ATOM 849 C C . VAL A 1 109 ? 9.424 -12.824 16.924 1.00 87.25 109 VAL A C 1
ATOM 851 O O . VAL A 1 109 ? 8.417 -13.533 16.859 1.00 87.25 109 VAL A O 1
ATOM 854 N N . CYS A 1 110 ? 10.649 -13.355 16.933 1.00 88.12 110 CYS A N 1
ATOM 855 C CA . CYS A 1 110 ? 10.869 -14.800 16.909 1.00 88.12 110 CYS A CA 1
ATOM 856 C C . CYS A 1 110 ? 10.389 -15.450 18.214 1.00 88.12 110 CYS A C 1
ATOM 858 O O . CYS A 1 110 ? 10.909 -15.151 19.284 1.00 88.12 110 CYS A O 1
ATOM 860 N N . ARG A 1 111 ? 9.470 -16.420 18.129 1.00 88.00 111 ARG A N 1
ATOM 861 C CA . ARG A 1 111 ? 8.913 -17.096 19.315 1.00 88.00 111 ARG A CA 1
ATOM 862 C C . ARG A 1 111 ? 9.945 -17.898 20.120 1.00 88.00 111 ARG A C 1
ATOM 864 O O . ARG A 1 111 ? 9.768 -18.053 21.322 1.00 88.00 111 ARG A O 1
ATOM 871 N N . GLN A 1 112 ? 11.013 -18.389 19.483 1.00 89.75 112 GLN A N 1
ATOM 872 C CA . GLN A 1 112 ? 12.047 -19.189 20.154 1.00 89.75 112 GLN A CA 1
ATOM 873 C C . GLN A 1 112 ? 13.133 -18.337 20.816 1.00 89.75 112 GLN A C 1
ATOM 875 O O . GLN A 1 112 ? 13.444 -18.541 21.983 1.00 89.75 112 GLN A O 1
ATOM 880 N N . CYS A 1 113 ? 13.724 -17.386 20.086 1.00 91.12 113 CYS A N 1
ATOM 881 C CA . CYS A 1 113 ? 14.883 -16.626 20.569 1.00 91.12 113 CYS A CA 1
ATOM 882 C C . CYS A 1 113 ? 14.580 -15.157 20.905 1.00 91.12 113 CYS A C 1
ATOM 884 O O . CYS A 1 113 ? 15.512 -14.410 21.218 1.00 91.12 113 CYS A O 1
ATOM 886 N N . GLN A 1 114 ? 13.307 -14.748 20.795 1.00 90.94 114 GLN A N 1
ATOM 887 C CA . GLN A 1 114 ? 12.789 -13.395 21.052 1.00 90.94 114 GLN A CA 1
ATOM 888 C C . GLN A 1 114 ? 13.499 -12.293 20.248 1.00 90.94 114 GLN A C 1
ATOM 890 O O . GLN A 1 114 ? 13.473 -11.122 20.608 1.00 90.94 114 GLN A O 1
ATOM 895 N N . TYR A 1 115 ? 14.160 -12.657 19.144 1.00 91.31 115 TYR A N 1
ATOM 896 C CA . TYR A 1 115 ? 14.808 -11.695 18.262 1.00 91.31 115 TYR A CA 1
ATOM 897 C C . TYR A 1 115 ? 13.776 -10.946 17.427 1.00 91.31 115 TYR A C 1
ATOM 899 O O . TYR A 1 115 ? 12.928 -11.576 16.790 1.00 91.31 115 TYR A O 1
ATOM 907 N N . GLU A 1 116 ? 13.897 -9.623 17.402 1.00 90.88 116 GLU A N 1
ATOM 908 C CA . GLU A 1 116 ? 13.059 -8.737 16.604 1.00 90.88 116 GLU A CA 1
ATOM 909 C C . GLU A 1 116 ? 13.739 -8.381 15.285 1.00 90.88 116 GLU A C 1
ATOM 911 O O . GLU A 1 116 ? 14.882 -7.908 15.257 1.00 90.88 116 GLU A O 1
ATOM 916 N N . TRP A 1 117 ? 13.036 -8.587 14.180 1.00 88.62 117 TRP A N 1
ATOM 917 C CA . TRP A 1 117 ? 13.593 -8.425 12.843 1.00 88.62 117 TRP A CA 1
ATOM 918 C C . TRP A 1 117 ? 12.527 -7.995 11.835 1.00 88.62 117 TRP A C 1
ATOM 920 O O . TRP A 1 117 ? 11.330 -8.147 12.071 1.00 88.62 117 TRP A O 1
ATOM 930 N N . CYS A 1 118 ? 12.966 -7.421 10.718 1.00 86.25 118 CYS A N 1
ATOM 931 C CA . CYS A 1 118 ? 12.082 -7.002 9.635 1.00 86.25 118 CYS A CA 1
ATOM 932 C C . CYS A 1 118 ? 11.846 -8.160 8.663 1.00 86.25 118 CYS A C 1
ATOM 934 O O . CYS A 1 118 ? 12.807 -8.665 8.075 1.00 86.25 118 CYS A O 1
ATOM 936 N N . TRP A 1 119 ? 10.580 -8.546 8.462 1.00 84.31 119 TRP A N 1
ATOM 937 C CA . TRP A 1 119 ? 10.195 -9.619 7.539 1.00 84.31 119 TRP A CA 1
ATOM 938 C C . TRP A 1 119 ? 10.763 -9.398 6.139 1.00 84.31 119 TRP A C 1
ATOM 940 O O . TRP A 1 119 ? 11.191 -10.351 5.500 1.00 84.31 119 TRP A O 1
ATOM 950 N N . GLU A 1 120 ? 10.819 -8.149 5.683 1.00 78.44 120 GLU A N 1
ATOM 951 C CA . GLU A 1 120 ? 11.273 -7.786 4.344 1.00 78.44 120 GLU A CA 1
ATOM 952 C C . GLU A 1 120 ? 12.778 -8.043 4.167 1.00 78.44 120 GLU A C 1
ATOM 954 O O . GLU A 1 120 ? 13.192 -8.918 3.408 1.00 78.44 120 GLU A O 1
ATOM 959 N N . CYS A 1 121 ? 13.622 -7.344 4.927 1.00 78.88 121 CYS A N 1
ATOM 960 C CA . CYS A 1 121 ? 15.070 -7.363 4.710 1.00 78.88 121 CYS A CA 1
ATOM 961 C C . CYS A 1 121 ? 15.841 -8.379 5.568 1.00 78.88 121 CYS A C 1
ATOM 963 O O . CYS A 1 121 ? 17.057 -8.497 5.422 1.00 78.88 121 CYS A O 1
ATOM 965 N N . SER A 1 122 ? 15.173 -9.102 6.472 1.00 84.50 122 SER A N 1
ATOM 966 C CA . SER A 1 122 ? 15.792 -10.057 7.410 1.00 84.50 122 SER A CA 1
ATOM 967 C C . SER A 1 122 ? 16.832 -9.456 8.373 1.00 84.50 122 SER A C 1
ATOM 969 O O . SER A 1 122 ? 17.616 -10.183 8.983 1.00 84.50 122 SER A O 1
ATOM 971 N N . LYS A 1 123 ? 16.848 -8.128 8.539 1.00 85.00 123 LYS A N 1
ATOM 972 C CA . LYS A 1 123 ? 17.771 -7.403 9.432 1.00 85.00 123 LYS A CA 1
ATOM 973 C C . LYS A 1 123 ? 17.121 -7.088 10.785 1.00 85.00 123 LYS A C 1
ATOM 975 O O . LYS A 1 123 ? 15.889 -7.108 10.877 1.00 85.00 123 LYS A O 1
ATOM 980 N N . PRO A 1 124 ? 17.921 -6.781 11.829 1.00 86.12 124 PRO A N 1
ATOM 981 C CA . PRO A 1 124 ? 17.396 -6.361 13.125 1.00 86.12 124 PRO A CA 1
ATOM 982 C C . PRO A 1 124 ? 16.364 -5.237 12.999 1.00 86.12 124 PRO A C 1
ATOM 984 O O . PRO A 1 124 ? 16.570 -4.273 12.260 1.00 86.12 124 PRO A O 1
ATOM 987 N N . TRP A 1 125 ? 15.272 -5.344 13.758 1.00 84.88 125 TRP A N 1
ATOM 988 C CA . TRP A 1 125 ? 14.238 -4.307 13.786 1.00 84.88 125 TRP A CA 1
ATOM 989 C C . TRP A 1 125 ? 14.787 -2.989 14.347 1.00 84.88 125 TRP A C 1
ATOM 991 O O . TRP A 1 125 ? 14.549 -1.909 13.805 1.00 84.88 125 TRP A O 1
ATOM 1001 N N . LYS A 1 126 ? 15.629 -3.081 15.384 1.00 80.81 126 LYS A N 1
ATOM 1002 C CA . LYS A 1 126 ? 16.348 -1.941 15.961 1.00 80.81 126 LYS A CA 1
ATOM 1003 C C . LYS A 1 126 ? 17.194 -1.242 14.886 1.00 80.81 126 LYS A C 1
ATOM 1005 O O . LYS A 1 126 ? 18.161 -1.814 14.395 1.00 80.81 126 LYS A O 1
ATOM 1010 N N . GLY A 1 127 ? 16.839 0.002 14.561 1.00 69.12 127 GLY A N 1
ATOM 1011 C CA . GLY A 1 127 ? 17.485 0.802 13.510 1.00 69.12 127 GLY A CA 1
ATOM 1012 C C . GLY A 1 127 ? 16.579 1.120 12.317 1.00 69.12 127 GLY A C 1
ATOM 1013 O O . GLY A 1 127 ? 16.834 2.099 11.630 1.00 69.12 127 GLY A O 1
ATOM 1014 N N . HIS A 1 128 ? 15.455 0.412 12.148 1.00 69.56 128 HIS A N 1
ATOM 1015 C CA . HIS A 1 128 ? 14.434 0.754 11.140 1.00 69.56 128 HIS A CA 1
ATOM 1016 C C . HIS A 1 128 ? 13.713 2.092 11.421 1.00 69.56 128 HIS A C 1
ATOM 1018 O O . HIS A 1 128 ? 12.923 2.564 10.609 1.00 69.56 128 HIS A O 1
ATOM 1024 N N . LEU A 1 129 ? 14.006 2.730 12.561 1.00 58.53 129 LEU A N 1
ATOM 1025 C CA . LEU A 1 129 ? 13.485 4.040 12.950 1.00 58.53 129 LEU A CA 1
ATOM 1026 C C . LEU A 1 129 ? 14.350 5.213 12.451 1.00 58.53 129 LEU A C 1
ATOM 1028 O O . LEU A 1 129 ? 13.840 6.323 12.394 1.00 58.53 129 LEU A O 1
ATOM 1032 N N . ASN A 1 130 ? 15.620 4.987 12.074 1.00 48.78 130 ASN A N 1
ATOM 1033 C CA . ASN A 1 130 ? 16.564 6.043 11.686 1.00 48.78 130 ASN A CA 1
ATOM 1034 C C . ASN A 1 130 ? 17.476 5.590 10.529 1.00 48.78 130 ASN A C 1
ATOM 1036 O O . ASN A 1 130 ? 18.347 4.745 10.725 1.00 48.78 130 ASN A O 1
ATOM 1040 N N . PHE A 1 131 ? 17.310 6.207 9.352 1.00 50.22 131 PHE A N 1
ATOM 1041 C CA . PHE A 1 131 ? 18.238 6.172 8.203 1.00 50.22 131 PHE A CA 1
ATOM 1042 C C . PHE A 1 131 ? 18.652 4.790 7.662 1.00 50.22 131 PHE A C 1
ATOM 1044 O O . PHE A 1 131 ? 19.692 4.671 7.011 1.00 50.22 131 PHE A O 1
ATOM 1051 N N . TYR A 1 132 ? 17.859 3.741 7.889 1.00 48.19 132 TYR A N 1
ATOM 1052 C CA . TYR A 1 132 ? 18.158 2.415 7.359 1.00 48.19 132 TYR A CA 1
ATOM 1053 C C . TYR A 1 132 ? 17.209 2.043 6.219 1.00 48.19 132 TYR A C 1
ATOM 1055 O O . TYR A 1 132 ? 16.093 1.585 6.450 1.00 48.19 132 TYR A O 1
ATOM 1063 N N . VAL A 1 133 ? 17.705 2.203 4.991 1.00 55.19 133 VAL A N 1
ATOM 1064 C CA . VAL A 1 133 ? 16.999 1.869 3.751 1.00 55.19 133 VAL A CA 1
ATOM 1065 C C . VAL A 1 133 ? 16.675 0.367 3.731 1.00 55.19 133 VAL A C 1
ATOM 1067 O O . VAL A 1 133 ? 17.558 -0.483 3.572 1.00 55.19 133 VAL A O 1
ATOM 1070 N N . CYS A 1 134 ? 15.396 0.028 3.913 1.00 63.44 134 CYS A N 1
ATOM 1071 C CA . CYS A 1 134 ? 14.870 -1.333 3.734 1.00 63.44 134 CYS A CA 1
ATOM 1072 C C . CYS A 1 134 ? 14.776 -1.711 2.234 1.00 63.44 134 CYS A C 1
ATOM 1074 O O . CYS A 1 134 ? 14.764 -2.895 1.874 1.00 63.44 134 CYS A O 1
ATOM 1076 N N . ASN A 1 135 ? 14.792 -0.702 1.351 1.00 57.06 135 ASN A N 1
ATOM 1077 C CA . ASN A 1 135 ? 14.846 -0.837 -0.105 1.00 57.06 135 ASN A CA 1
ATOM 1078 C C . ASN A 1 135 ? 16.263 -1.202 -0.597 1.00 57.06 135 ASN A C 1
ATOM 1080 O O . ASN A 1 135 ? 17.136 -0.368 -0.829 1.00 57.06 135 ASN A O 1
ATOM 1084 N N . TYR A 1 136 ? 16.512 -2.501 -0.745 1.00 51.81 136 TYR A N 1
ATOM 1085 C CA . TYR A 1 136 ? 17.797 -3.079 -1.161 1.00 51.81 136 TYR A CA 1
ATOM 1086 C C . TYR A 1 136 ? 18.240 -2.681 -2.595 1.00 51.81 136 TYR A C 1
ATOM 1088 O O . TYR A 1 136 ? 19.402 -2.896 -2.953 1.00 51.81 136 TYR A O 1
ATOM 1096 N N . THR A 1 137 ? 17.370 -2.053 -3.399 1.00 48.66 137 THR A N 1
ATOM 1097 C CA . THR A 1 137 ? 17.649 -1.590 -4.777 1.00 48.66 137 THR A CA 1
ATOM 1098 C C . THR A 1 137 ? 18.786 -0.574 -4.861 1.00 48.66 137 THR A C 1
ATOM 1100 O O . THR A 1 137 ? 19.630 -0.674 -5.752 1.00 48.66 137 THR A O 1
ATOM 1103 N N . ALA A 1 138 ? 18.911 0.329 -3.884 1.00 49.69 138 ALA A N 1
ATOM 1104 C CA . ALA A 1 138 ? 19.868 1.434 -3.948 1.00 49.69 138 ALA A CA 1
ATOM 1105 C C . ALA A 1 138 ? 21.349 1.005 -4.063 1.00 49.69 138 ALA A C 1
ATOM 1107 O O . ALA A 1 138 ? 22.158 1.760 -4.600 1.00 49.69 138 ALA A O 1
ATOM 1108 N N . ASN A 1 139 ? 21.733 -0.191 -3.590 1.00 45.28 139 ASN A N 1
ATOM 1109 C CA . ASN A 1 139 ? 23.127 -0.662 -3.656 1.00 45.28 139 ASN A CA 1
ATOM 1110 C C . ASN A 1 139 ? 23.440 -1.528 -4.886 1.00 45.28 139 ASN A C 1
ATOM 1112 O O . ASN A 1 139 ? 24.542 -1.423 -5.423 1.00 45.28 139 ASN A O 1
ATOM 1116 N N . LYS A 1 140 ? 22.502 -2.362 -5.364 1.00 49.44 140 LYS A N 1
ATOM 1117 C CA . LYS A 1 140 ? 22.721 -3.160 -6.587 1.00 49.44 140 LYS A CA 1
ATOM 1118 C C . LYS A 1 140 ? 22.597 -2.308 -7.849 1.00 49.44 140 LYS A C 1
ATOM 1120 O O . LYS A 1 140 ? 23.405 -2.478 -8.760 1.00 49.44 140 LYS A O 1
ATOM 1125 N N . ASP A 1 141 ? 21.664 -1.356 -7.874 1.00 49.88 141 ASP A N 1
ATOM 1126 C CA . ASP A 1 141 ? 21.492 -0.468 -9.024 1.00 49.88 141 ASP A CA 1
ATOM 1127 C C . ASP A 1 141 ? 22.688 0.468 -9.187 1.00 49.88 141 ASP A C 1
ATOM 1129 O O . ASP A 1 141 ? 23.146 0.668 -10.305 1.00 49.88 141 ASP A O 1
ATOM 1133 N N . LYS A 1 142 ? 23.294 0.947 -8.090 1.00 49.91 142 LYS A N 1
ATOM 1134 C CA . LYS A 1 142 ? 24.550 1.714 -8.151 1.00 49.91 142 LYS A CA 1
ATOM 1135 C C . LYS A 1 142 ? 25.695 0.913 -8.766 1.00 49.91 142 LYS A C 1
ATOM 1137 O O . LYS A 1 142 ? 26.427 1.461 -9.581 1.00 49.91 142 LYS A O 1
ATOM 1142 N N . GLU A 1 143 ? 25.840 -0.368 -8.433 1.00 49.47 143 GLU A N 1
ATOM 1143 C CA . GLU A 1 143 ? 26.866 -1.228 -9.037 1.00 49.47 143 GLU A CA 1
ATOM 1144 C C . GLU A 1 143 ? 26.563 -1.560 -10.510 1.00 49.47 143 GLU A C 1
ATOM 1146 O O . GLU A 1 143 ? 27.483 -1.583 -11.327 1.00 49.47 143 GLU A O 1
ATOM 1151 N N . LEU A 1 144 ? 25.291 -1.741 -10.893 1.00 51.78 144 LEU A N 1
ATOM 1152 C CA . LEU A 1 144 ? 24.879 -1.916 -12.294 1.00 51.78 144 LEU A CA 1
ATOM 1153 C C . LEU A 1 144 ? 25.088 -0.639 -13.128 1.00 51.78 144 LEU A C 1
ATOM 1155 O O . LEU A 1 144 ? 25.673 -0.718 -14.208 1.00 51.78 144 LEU A O 1
ATOM 1159 N N . ILE A 1 145 ? 24.706 0.531 -12.604 1.00 52.53 145 ILE A N 1
ATOM 1160 C CA . ILE A 1 145 ? 24.919 1.859 -13.208 1.00 52.53 145 ILE A CA 1
ATOM 1161 C C . ILE A 1 145 ? 26.417 2.132 -13.378 1.00 52.53 145 ILE A C 1
ATOM 1163 O O . ILE A 1 145 ? 26.867 2.514 -14.459 1.00 52.53 145 ILE A O 1
ATOM 1167 N N . LYS A 1 146 ? 27.221 1.864 -12.341 1.00 50.28 146 LYS A N 1
ATOM 1168 C CA . LYS A 1 146 ? 28.681 2.024 -12.380 1.00 50.28 146 LYS A CA 1
ATOM 1169 C C . LYS A 1 146 ? 29.306 1.124 -13.444 1.00 50.28 146 LYS A C 1
ATOM 1171 O O . LYS A 1 146 ? 30.203 1.558 -14.157 1.00 50.28 146 LYS A O 1
ATOM 1176 N N . ARG A 1 147 ? 28.802 -0.102 -13.615 1.00 49.06 147 ARG A N 1
ATOM 1177 C CA . ARG A 1 147 ? 29.286 -1.036 -14.641 1.00 49.06 147 ARG A CA 1
ATOM 1178 C C . ARG A 1 147 ? 28.861 -0.612 -16.049 1.00 49.06 147 ARG A C 1
ATOM 1180 O O . ARG A 1 147 ? 29.692 -0.651 -16.946 1.00 49.06 147 ARG A O 1
ATOM 1187 N N . PHE A 1 148 ? 27.627 -0.148 -16.243 1.00 44.00 148 PHE A N 1
ATOM 1188 C CA . PHE A 1 148 ? 27.125 0.318 -17.542 1.00 44.00 148 PHE A CA 1
ATOM 1189 C C . PHE A 1 148 ? 27.875 1.565 -18.048 1.00 44.00 148 PHE A C 1
ATOM 1191 O O . PHE A 1 148 ? 28.268 1.618 -19.211 1.00 44.00 148 PHE A O 1
ATOM 1198 N N . LEU A 1 149 ? 28.177 2.519 -17.159 1.00 47.00 149 LEU A N 1
ATOM 1199 C CA . LEU A 1 149 ? 28.950 3.726 -17.488 1.00 47.00 149 LEU A CA 1
ATOM 1200 C C . LEU A 1 149 ? 30.423 3.430 -17.836 1.00 47.00 149 LEU A C 1
ATOM 1202 O O . LEU A 1 149 ? 30.996 4.114 -18.681 1.00 47.00 149 LEU A O 1
ATOM 1206 N N . ILE A 1 150 ? 31.036 2.396 -17.243 1.00 46.47 150 ILE A N 1
ATOM 1207 C CA . ILE A 1 150 ? 32.440 2.017 -17.509 1.00 46.47 150 ILE A CA 1
ATOM 1208 C C . ILE A 1 150 ? 32.619 1.362 -18.894 1.00 46.47 150 ILE A C 1
ATOM 1210 O O . ILE A 1 150 ? 33.668 1.529 -19.512 1.00 46.47 150 ILE A O 1
ATOM 1214 N N . PHE A 1 151 ? 31.612 0.656 -19.423 1.00 46.44 151 PHE A N 1
ATOM 1215 C CA . PHE A 1 151 ? 31.689 -0.015 -20.735 1.00 46.44 151 PHE A CA 1
ATOM 1216 C C . PHE A 1 151 ? 31.177 0.838 -21.915 1.00 46.44 151 PHE A C 1
ATOM 1218 O O . PHE A 1 151 ? 31.161 0.369 -23.053 1.00 46.44 151 PHE A O 1
ATOM 1225 N N . GLY A 1 152 ? 30.792 2.096 -21.670 1.00 43.09 152 GLY A N 1
ATOM 1226 C CA . GLY A 1 152 ? 30.192 2.990 -22.665 1.00 43.09 152 GLY A CA 1
ATOM 1227 C C . GLY A 1 152 ? 31.150 3.650 -23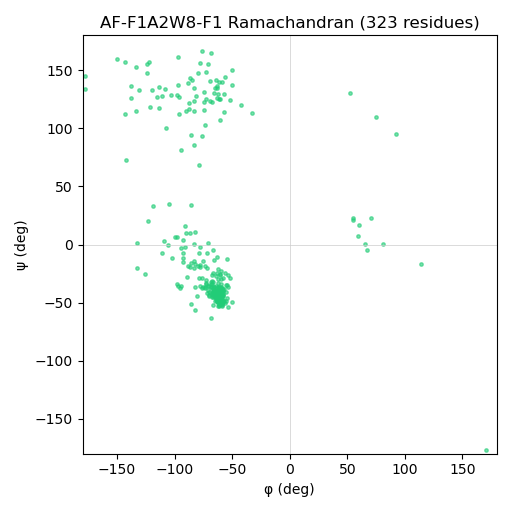.663 1.00 43.09 152 GLY A C 1
ATOM 1228 O O . GLY A 1 152 ? 30.682 4.367 -24.544 1.00 43.09 152 GLY A O 1
ATOM 1229 N N . THR A 1 153 ? 32.471 3.438 -23.589 1.00 35.25 153 THR A N 1
ATOM 1230 C CA . THR A 1 153 ? 33.398 4.019 -24.576 1.00 35.25 153 THR A CA 1
ATOM 1231 C C . THR A 1 153 ? 34.435 3.020 -25.111 1.00 35.25 153 THR A C 1
ATOM 1233 O O . THR A 1 153 ? 35.350 2.592 -24.420 1.00 35.25 153 THR A O 1
ATOM 1236 N N . SER A 1 154 ? 34.305 2.751 -26.418 1.00 37.31 154 SER A N 1
ATOM 1237 C CA . SER A 1 154 ? 35.361 2.364 -27.377 1.00 37.31 154 SER A CA 1
ATOM 1238 C C . SER A 1 154 ? 35.674 0.873 -27.634 1.00 37.31 154 SER A C 1
ATOM 1240 O O . SER A 1 154 ? 36.531 0.265 -27.013 1.00 37.31 154 SER A O 1
ATOM 1242 N N . LYS A 1 155 ? 35.027 0.380 -28.706 1.00 41.94 155 LYS A N 1
ATOM 1243 C CA . LYS A 1 155 ? 35.514 -0.417 -29.863 1.00 41.94 155 LYS A CA 1
ATOM 1244 C C . LYS A 1 155 ? 36.332 -1.721 -29.691 1.00 41.94 155 LYS A C 1
ATOM 1246 O O . LYS A 1 155 ? 37.452 -1.739 -29.204 1.00 41.94 155 LYS A O 1
ATOM 1251 N N . SER A 1 156 ? 35.817 -2.719 -30.428 1.00 41.22 156 SER A N 1
ATOM 1252 C CA . SER A 1 156 ? 36.478 -3.859 -31.091 1.00 41.22 156 SER A CA 1
ATOM 1253 C C . SER A 1 156 ? 36.970 -5.027 -30.236 1.00 41.22 156 SER A C 1
ATOM 1255 O O . SER A 1 156 ? 38.027 -4.954 -29.625 1.00 41.22 156 SER A O 1
ATOM 1257 N N . SER A 1 157 ? 36.288 -6.174 -30.362 1.00 38.94 157 SER A N 1
ATOM 1258 C CA . SER A 1 157 ? 36.888 -7.462 -30.771 1.00 38.94 157 SER A CA 1
ATOM 1259 C C . SER A 1 157 ? 35.826 -8.567 -30.869 1.00 38.94 157 SER A C 1
ATOM 1261 O O . SER A 1 157 ? 34.851 -8.573 -30.124 1.00 38.94 157 SER A O 1
ATOM 1263 N N . LYS A 1 158 ? 36.014 -9.479 -31.833 1.00 49.28 158 LYS A N 1
ATOM 1264 C CA . LYS A 1 158 ? 35.210 -10.682 -32.132 1.00 49.28 158 LYS A CA 1
ATOM 1265 C C . LYS A 1 158 ? 34.581 -11.323 -30.877 1.00 49.28 158 LYS A C 1
ATOM 1267 O O . LYS A 1 158 ? 35.305 -11.882 -30.059 1.00 49.28 158 LYS A O 1
ATOM 1272 N N . LYS A 1 159 ? 33.246 -11.304 -30.744 1.00 44.88 159 LYS A N 1
ATOM 1273 C CA . LYS A 1 159 ? 32.532 -12.031 -29.677 1.00 44.88 159 LYS A CA 1
ATOM 1274 C C . LYS A 1 159 ? 32.235 -13.469 -30.117 1.00 44.88 159 LYS A C 1
ATOM 1276 O O . LYS A 1 159 ? 31.491 -13.688 -31.069 1.00 44.88 159 LYS A O 1
ATOM 1281 N N . ASN A 1 160 ? 32.819 -14.436 -29.407 1.00 53.12 160 ASN A N 1
ATOM 1282 C CA . ASN A 1 160 ? 32.481 -15.860 -29.487 1.00 53.12 160 ASN A CA 1
ATOM 1283 C C . ASN A 1 160 ? 31.000 -16.078 -29.138 1.00 53.12 160 ASN A C 1
ATOM 1285 O O . ASN A 1 160 ? 30.502 -15.482 -28.183 1.00 53.12 160 ASN A O 1
ATOM 1289 N N . LYS A 1 161 ? 30.317 -16.972 -29.862 1.00 51.28 161 LYS A N 1
ATOM 1290 C CA . LYS A 1 161 ? 28.896 -17.330 -29.664 1.00 51.28 161 LYS A CA 1
ATOM 1291 C C . LYS A 1 161 ? 28.593 -17.791 -28.224 1.00 51.28 161 LYS A C 1
ATOM 1293 O O . LYS A 1 161 ? 27.578 -17.407 -27.657 1.00 51.28 161 LYS A O 1
ATOM 1298 N N . GLU A 1 162 ? 29.550 -18.477 -27.600 1.00 52.28 162 GLU A N 1
ATOM 1299 C CA . GLU A 1 162 ? 29.528 -18.925 -26.197 1.00 52.28 162 GLU A CA 1
ATOM 1300 C C . GLU A 1 162 ? 29.458 -17.760 -25.182 1.00 52.28 162 GLU A C 1
ATOM 1302 O O . GLU A 1 162 ? 28.843 -17.880 -24.128 1.00 52.28 162 GLU A O 1
ATOM 1307 N N . SER A 1 163 ? 30.011 -16.587 -25.525 1.00 66.19 163 SER A N 1
ATOM 1308 C CA . SER A 1 163 ? 29.934 -15.376 -24.686 1.00 66.19 163 SER A CA 1
ATOM 1309 C C . SER A 1 163 ? 28.585 -14.654 -24.765 1.00 66.19 163 SER A C 1
ATOM 1311 O O . SER A 1 163 ? 28.287 -13.825 -23.908 1.00 66.19 163 SER A O 1
ATOM 1313 N N . SER A 1 164 ? 27.783 -14.935 -25.799 1.00 75.25 164 SER A N 1
ATOM 1314 C CA . SER A 1 164 ? 26.467 -14.316 -25.986 1.00 75.25 164 SER A CA 1
ATOM 1315 C C . SER A 1 164 ? 25.419 -14.999 -25.117 1.00 75.25 164 SER A C 1
ATOM 1317 O O . SER A 1 164 ? 24.649 -14.317 -24.452 1.00 75.25 164 SER A O 1
ATOM 1319 N N . GLU A 1 165 ? 25.435 -16.333 -25.078 1.00 81.31 165 GLU A N 1
ATOM 1320 C CA . GLU A 1 165 ? 24.514 -17.115 -24.249 1.00 81.31 165 GLU A CA 1
ATOM 1321 C C . GLU A 1 165 ? 24.742 -16.874 -22.754 1.00 81.31 165 GLU A C 1
ATOM 1323 O O . GLU A 1 165 ? 23.785 -16.758 -21.995 1.00 81.31 165 GLU A O 1
ATOM 1328 N N . GLU A 1 166 ? 25.997 -16.771 -22.306 1.00 78.94 166 GLU A N 1
ATOM 1329 C CA . GLU A 1 166 ? 26.287 -16.497 -20.893 1.00 78.94 166 GLU A CA 1
ATOM 1330 C C . GLU A 1 166 ? 25.874 -15.074 -20.481 1.00 78.94 166 GLU A C 1
ATOM 1332 O O . GLU A 1 166 ? 25.352 -14.875 -19.383 1.00 78.94 166 GLU A O 1
ATOM 1337 N N . GLU A 1 167 ? 26.038 -14.088 -21.368 1.00 80.44 167 GLU A N 1
ATOM 1338 C CA . GLU A 1 167 ? 25.559 -12.725 -21.115 1.00 80.44 167 GLU A CA 1
ATOM 1339 C C . GLU A 1 167 ? 24.025 -12.671 -21.070 1.00 80.44 167 GLU A C 1
ATOM 1341 O O . GLU A 1 167 ? 23.460 -12.053 -20.171 1.00 80.44 167 GLU A O 1
ATOM 1346 N N . GLU A 1 168 ? 23.340 -13.380 -21.969 1.00 79.75 168 GLU A N 1
ATOM 1347 C CA . GLU A 1 168 ? 21.879 -13.503 -21.954 1.00 79.75 168 GLU A CA 1
ATOM 1348 C C . GLU A 1 168 ? 21.380 -14.166 -20.660 1.00 79.75 168 GLU A C 1
ATOM 1350 O O . GLU A 1 168 ? 20.501 -13.632 -19.983 1.00 79.75 168 GLU A O 1
ATOM 1355 N N . ARG A 1 169 ? 21.999 -15.278 -20.234 1.00 78.56 169 ARG A N 1
ATOM 1356 C CA . ARG A 1 169 ? 21.690 -15.925 -18.944 1.00 78.56 169 ARG A CA 1
ATOM 1357 C C . ARG A 1 169 ? 21.891 -14.975 -17.768 1.00 78.56 169 ARG A C 1
ATOM 1359 O O . ARG A 1 169 ? 21.102 -14.994 -16.822 1.00 78.56 169 ARG A O 1
ATOM 1366 N N . ARG A 1 170 ? 22.943 -14.156 -17.799 1.00 79.12 170 ARG A N 1
ATOM 1367 C CA . ARG A 1 170 ? 23.230 -13.173 -16.753 1.00 79.12 170 ARG A CA 1
ATOM 1368 C C . ARG A 1 170 ? 22.177 -12.065 -16.707 1.00 79.12 170 ARG A C 1
ATOM 1370 O O . ARG A 1 170 ? 21.719 -11.742 -15.613 1.00 79.12 170 ARG A O 1
ATOM 1377 N N . LEU A 1 171 ? 21.782 -11.512 -17.854 1.00 78.88 171 LEU A N 1
ATOM 1378 C CA . LEU A 1 171 ? 20.720 -10.504 -17.941 1.00 78.88 171 LEU A CA 1
ATOM 1379 C C . LEU A 1 171 ? 19.377 -11.072 -17.465 1.00 78.88 171 LEU A C 1
ATOM 1381 O O . LEU A 1 171 ? 18.716 -10.446 -16.639 1.00 78.88 171 LEU A O 1
ATOM 1385 N N . ASN A 1 172 ? 19.042 -12.300 -17.871 1.00 78.62 172 ASN A N 1
ATOM 1386 C CA . ASN A 1 172 ? 17.836 -12.997 -17.419 1.00 78.62 172 ASN A CA 1
ATOM 1387 C C . ASN A 1 172 ? 17.821 -13.202 -15.896 1.00 78.62 172 ASN A C 1
ATOM 1389 O O . ASN A 1 172 ? 16.787 -13.018 -15.260 1.00 78.62 172 ASN A O 1
ATOM 1393 N N . ARG A 1 173 ? 18.967 -13.529 -15.278 1.00 77.44 173 ARG A N 1
ATOM 1394 C CA . ARG A 1 173 ? 19.072 -13.619 -13.810 1.00 77.44 173 ARG A CA 1
ATOM 1395 C C . ARG A 1 173 ? 18.857 -12.271 -13.126 1.00 77.44 173 ARG A C 1
ATOM 1397 O O . ARG A 1 173 ? 18.160 -12.228 -12.120 1.00 77.44 173 ARG A O 1
ATOM 1404 N N . ILE A 1 174 ? 19.440 -11.192 -13.649 1.00 77.69 174 ILE A N 1
ATOM 1405 C CA . ILE A 1 174 ? 19.282 -9.844 -13.080 1.00 77.69 174 ILE A CA 1
ATOM 1406 C C . ILE A 1 174 ? 17.816 -9.401 -13.152 1.00 77.69 174 ILE A C 1
ATOM 1408 O O . ILE A 1 174 ? 17.278 -8.910 -12.162 1.00 77.69 174 ILE A O 1
ATOM 1412 N N . GLU A 1 175 ? 17.160 -9.619 -14.292 1.00 81.19 175 GLU A N 1
ATOM 1413 C CA . GLU A 1 175 ? 15.749 -9.273 -14.473 1.00 81.19 175 GLU A CA 1
ATOM 1414 C C . GLU A 1 175 ? 14.834 -10.124 -13.579 1.00 81.19 175 GLU A C 1
ATOM 1416 O O . GLU A 1 175 ? 13.918 -9.592 -12.951 1.00 81.19 175 GLU A O 1
ATOM 1421 N N . LEU A 1 176 ? 15.125 -11.422 -13.428 1.00 80.50 176 LEU A N 1
ATOM 1422 C CA . LEU A 1 176 ? 14.402 -12.292 -12.499 1.00 80.50 176 LEU A CA 1
ATOM 1423 C C . LEU A 1 176 ? 14.587 -11.851 -11.040 1.00 80.50 176 LEU A C 1
ATOM 1425 O O . LEU A 1 176 ? 13.614 -11.770 -10.297 1.00 80.50 176 LEU A O 1
ATOM 1429 N N . GLU A 1 177 ? 15.810 -11.525 -10.612 1.00 80.56 177 GLU A N 1
ATOM 1430 C CA . GLU A 1 177 ? 16.068 -11.007 -9.261 1.00 80.56 177 GLU A CA 1
ATOM 1431 C C . GLU A 1 177 ? 15.310 -9.699 -9.001 1.00 80.56 177 GLU A C 1
ATOM 1433 O O . GLU A 1 177 ? 14.722 -9.520 -7.931 1.00 80.56 177 GLU A O 1
ATOM 1438 N N . ARG A 1 178 ? 15.287 -8.796 -9.987 1.00 85.00 178 ARG A N 1
ATOM 1439 C CA . ARG A 1 178 ? 14.537 -7.539 -9.923 1.00 85.00 178 ARG A CA 1
ATOM 1440 C C . ARG A 1 178 ? 13.037 -7.793 -9.816 1.00 85.00 178 ARG A C 1
ATOM 1442 O O . ARG A 1 178 ? 12.376 -7.140 -9.008 1.00 85.00 178 ARG A O 1
ATOM 1449 N N . TYR A 1 179 ? 12.499 -8.730 -10.591 1.00 85.94 179 TYR A N 1
ATOM 1450 C CA . TYR A 1 179 ? 11.098 -9.124 -10.498 1.00 85.94 179 TYR A CA 1
ATOM 1451 C C . TYR A 1 179 ? 10.764 -9.691 -9.115 1.00 85.94 179 TYR A C 1
ATOM 1453 O O . TYR A 1 179 ? 9.852 -9.188 -8.460 1.00 85.94 179 TYR A O 1
ATOM 1461 N N . LEU A 1 180 ? 11.536 -10.671 -8.632 1.00 83.50 180 LEU A N 1
ATOM 1462 C CA . LEU A 1 180 ? 11.307 -11.316 -7.336 1.00 83.50 180 LEU A CA 1
ATOM 1463 C C . LEU A 1 180 ? 11.342 -10.314 -6.179 1.00 83.50 180 LEU A C 1
ATOM 1465 O O . LEU A 1 180 ? 10.507 -10.400 -5.284 1.00 83.50 180 LEU A O 1
ATOM 1469 N N . TYR A 1 181 ? 12.241 -9.328 -6.231 1.00 84.50 181 TYR A N 1
ATOM 1470 C CA . TYR A 1 181 ? 12.301 -8.239 -5.254 1.00 84.50 181 TYR A CA 1
ATOM 1471 C C . TYR A 1 181 ? 10.982 -7.458 -5.153 1.00 84.50 181 TYR A C 1
ATOM 1473 O O . TYR A 1 181 ? 10.486 -7.208 -4.051 1.00 84.50 181 TYR A O 1
ATOM 1481 N N . HIS A 1 182 ? 10.421 -7.055 -6.297 1.00 89.00 182 HIS A N 1
ATOM 1482 C CA . HIS A 1 182 ? 9.178 -6.282 -6.338 1.00 89.00 182 HIS A CA 1
ATOM 1483 C C . HIS A 1 182 ? 7.973 -7.170 -6.012 1.00 89.00 182 HIS A C 1
ATOM 1485 O O . HIS A 1 182 ? 7.062 -6.738 -5.307 1.00 89.00 182 HIS A O 1
ATOM 1491 N N . TYR A 1 183 ? 7.992 -8.424 -6.468 1.00 88.75 183 TYR A N 1
ATOM 1492 C CA . TYR A 1 183 ? 6.950 -9.410 -6.203 1.00 88.75 183 TYR A CA 1
ATOM 1493 C C . TYR A 1 183 ? 6.837 -9.760 -4.722 1.00 88.75 183 TYR A C 1
ATOM 1495 O O . TYR A 1 183 ? 5.734 -9.783 -4.175 1.00 88.75 183 TYR A O 1
ATOM 1503 N N . GLU A 1 184 ? 7.961 -9.966 -4.041 1.00 84.94 184 GLU A N 1
ATOM 1504 C CA . GLU A 1 184 ? 7.997 -10.200 -2.599 1.00 84.94 184 GLU A CA 1
ATOM 1505 C C . GLU A 1 184 ? 7.300 -9.079 -1.822 1.00 84.94 184 GLU A C 1
ATOM 1507 O O . GLU A 1 184 ? 6.423 -9.327 -0.998 1.00 84.94 184 GLU A O 1
ATOM 1512 N N . ARG A 1 185 ? 7.635 -7.828 -2.132 1.00 88.06 185 ARG A N 1
ATOM 1513 C CA . ARG A 1 185 ? 7.089 -6.649 -1.450 1.00 88.06 185 ARG A CA 1
ATOM 1514 C C . ARG A 1 185 ? 5.618 -6.423 -1.770 1.00 88.06 185 ARG A C 1
ATOM 1516 O O . ARG A 1 185 ? 4.807 -6.208 -0.867 1.00 88.06 185 ARG A O 1
ATOM 1523 N N . PHE A 1 186 ? 5.255 -6.554 -3.046 1.00 90.81 186 PHE A N 1
ATOM 1524 C CA . PHE A 1 186 ? 3.866 -6.544 -3.499 1.00 90.81 186 PHE A CA 1
ATOM 1525 C C . PHE A 1 186 ? 3.036 -7.579 -2.725 1.00 90.81 186 PHE A C 1
ATOM 1527 O O . PHE A 1 186 ? 2.034 -7.236 -2.095 1.00 90.81 186 PHE A O 1
ATOM 1534 N N . THR A 1 187 ? 3.482 -8.838 -2.706 1.00 87.00 187 THR A N 1
ATOM 1535 C CA . THR A 1 187 ? 2.773 -9.921 -2.010 1.00 87.00 187 THR A CA 1
ATOM 1536 C C . THR A 1 187 ? 2.767 -9.734 -0.497 1.00 87.00 187 THR A C 1
ATOM 1538 O O . THR A 1 187 ? 1.779 -10.074 0.155 1.00 87.00 187 THR A O 1
ATOM 1541 N N . ASN A 1 188 ? 3.810 -9.133 0.078 1.00 84.31 188 ASN A N 1
ATOM 1542 C CA . ASN A 1 188 ? 3.871 -8.834 1.501 1.00 84.31 188 ASN A CA 1
ATOM 1543 C C . ASN A 1 188 ? 2.772 -7.867 1.942 1.00 84.31 188 ASN A C 1
ATOM 1545 O O . ASN A 1 188 ? 2.150 -8.131 2.975 1.00 84.31 188 ASN A O 1
ATOM 1549 N N . HIS A 1 189 ? 2.507 -6.811 1.170 1.00 87.81 189 HIS A N 1
ATOM 1550 C CA . HIS A 1 189 ? 1.395 -5.893 1.428 1.00 87.81 189 HIS A CA 1
ATOM 1551 C C . HIS A 1 189 ? 0.035 -6.489 1.038 1.00 87.81 189 HIS A C 1
ATOM 1553 O O . HIS A 1 189 ? -0.943 -6.287 1.758 1.00 87.81 189 HIS A O 1
ATOM 1559 N N . GLU A 1 190 ? -0.032 -7.265 -0.048 1.00 86.88 190 GLU A N 1
ATOM 1560 C CA . GLU A 1 190 ? -1.251 -7.964 -0.476 1.00 86.88 190 GLU A CA 1
ATOM 1561 C C . GLU A 1 190 ? -1.736 -8.967 0.575 1.00 86.88 190 GLU A C 1
ATOM 1563 O O . GLU A 1 190 ? -2.920 -9.020 0.890 1.00 86.88 190 GLU A O 1
ATOM 1568 N N . ASN A 1 191 ? -0.835 -9.741 1.179 1.00 81.31 191 ASN A N 1
ATOM 1569 C CA . ASN A 1 191 ? -1.201 -10.697 2.221 1.00 81.31 191 ASN A CA 1
ATOM 1570 C C . ASN A 1 191 ? -1.722 -9.991 3.482 1.00 81.31 191 ASN A C 1
ATOM 1572 O O . ASN A 1 191 ? -2.687 -10.463 4.080 1.00 81.31 191 ASN A O 1
ATOM 1576 N N . SER A 1 192 ? -1.165 -8.828 3.845 1.00 74.69 192 SER A N 1
ATOM 1577 C CA . SER A 1 192 ? -1.737 -7.980 4.901 1.00 74.69 192 SER A CA 1
ATOM 1578 C C . SER A 1 192 ? -3.153 -7.508 4.540 1.00 74.69 192 SER A C 1
ATOM 1580 O O . SER A 1 192 ? -4.018 -7.451 5.411 1.00 74.69 192 SER A O 1
ATOM 1582 N N . HIS A 1 193 ? -3.408 -7.221 3.260 1.00 70.31 193 HIS A N 1
ATOM 1583 C CA . HIS A 1 193 ? -4.722 -6.830 2.752 1.00 70.31 193 HIS A CA 1
ATOM 1584 C C . HIS A 1 193 ? -5.717 -8.003 2.691 1.00 70.31 193 HIS A C 1
ATOM 1586 O O . HIS A 1 193 ? -6.888 -7.816 2.987 1.00 70.31 193 HIS A O 1
ATOM 1592 N N . LYS A 1 194 ? -5.292 -9.246 2.434 1.00 77.69 194 LYS A N 1
ATOM 1593 C CA . LYS A 1 194 ? -6.190 -10.423 2.497 1.00 77.69 194 LYS A CA 1
ATOM 1594 C C . LYS A 1 194 ? -6.811 -10.637 3.882 1.00 77.69 194 LYS A C 1
ATOM 1596 O O . LYS A 1 194 ? -7.894 -11.209 3.991 1.00 77.69 194 LYS A O 1
ATOM 1601 N N . LEU A 1 195 ? -6.149 -10.159 4.936 1.00 78.69 195 LEU A N 1
ATOM 1602 C CA . LEU A 1 195 ? -6.654 -10.189 6.312 1.00 78.69 195 LEU A CA 1
ATOM 1603 C C . LEU A 1 195 ? -7.596 -9.016 6.637 1.00 78.69 195 LEU A C 1
ATOM 1605 O O . LEU A 1 195 ? -8.107 -8.939 7.750 1.00 78.69 195 LEU A O 1
ATOM 1609 N N . GLU A 1 196 ? -7.870 -8.127 5.681 1.00 80.25 196 GLU A N 1
ATOM 1610 C CA . GLU A 1 196 ? -8.669 -6.909 5.846 1.00 80.25 196 GLU A CA 1
ATOM 1611 C C . GLU A 1 196 ? -10.017 -7.151 6.523 1.00 80.25 196 GLU A C 1
ATOM 1613 O O . GLU A 1 196 ? -10.357 -6.462 7.485 1.00 80.25 196 GLU A O 1
ATOM 1618 N N . LYS A 1 197 ? -10.780 -8.145 6.051 1.00 81.25 197 LYS A N 1
ATOM 1619 C CA . LYS A 1 197 ? -12.091 -8.460 6.628 1.00 81.25 197 LYS A CA 1
ATOM 1620 C C . LYS A 1 197 ? -11.971 -8.835 8.106 1.00 81.25 197 LYS A C 1
ATOM 1622 O O . LYS A 1 197 ? -12.709 -8.307 8.928 1.00 81.25 197 LYS A O 1
ATOM 1627 N N . LEU A 1 198 ? -11.011 -9.700 8.435 1.00 85.88 198 LEU A N 1
ATOM 1628 C CA . LEU A 1 198 ? -10.772 -10.140 9.809 1.00 85.88 198 LEU A CA 1
ATOM 1629 C C . LEU A 1 198 ? -10.376 -8.960 10.704 1.00 85.88 198 LEU A C 1
ATOM 1631 O O . LEU A 1 198 ? -10.921 -8.821 11.793 1.00 85.88 198 LEU A O 1
ATOM 1635 N N . ILE A 1 199 ? -9.495 -8.078 10.221 1.00 84.31 199 ILE A N 1
ATOM 1636 C CA . ILE A 1 199 ? -9.038 -6.896 10.966 1.00 84.31 199 ILE A CA 1
ATOM 1637 C C . ILE A 1 199 ? -10.202 -5.926 11.227 1.00 84.31 199 ILE A C 1
ATOM 1639 O O . ILE A 1 199 ? -10.341 -5.420 12.342 1.00 84.31 199 ILE A O 1
ATOM 1643 N N . ARG A 1 200 ? -11.070 -5.682 10.234 1.00 88.44 200 ARG A N 1
ATOM 1644 C CA . ARG A 1 200 ? -12.270 -4.840 10.403 1.00 88.44 200 ARG A CA 1
ATOM 1645 C C . ARG A 1 200 ? -13.269 -5.432 11.393 1.00 88.44 200 ARG A C 1
ATOM 1647 O O . ARG A 1 200 ? -13.811 -4.704 12.231 1.00 88.44 200 ARG A O 1
ATOM 1654 N N . ASP A 1 201 ? -13.511 -6.737 11.306 1.00 88.81 201 ASP A N 1
ATOM 1655 C CA . ASP A 1 201 ? -14.427 -7.442 12.204 1.00 88.81 201 ASP A CA 1
ATOM 1656 C C . ASP A 1 201 ? -13.908 -7.388 13.653 1.00 88.81 201 ASP A C 1
ATOM 1658 O O . ASP A 1 201 ? -14.660 -7.071 14.581 1.00 88.81 201 ASP A O 1
ATOM 1662 N N . GLU A 1 202 ? -12.605 -7.612 13.848 1.00 89.19 202 GLU A N 1
ATOM 1663 C CA . GLU A 1 202 ? -11.947 -7.519 15.153 1.00 89.19 202 GLU A CA 1
ATOM 1664 C C . GLU A 1 202 ? -12.025 -6.092 15.717 1.00 89.19 202 GLU A C 1
ATOM 1666 O O . GLU A 1 202 ? -12.401 -5.905 16.876 1.00 89.19 202 GLU A O 1
ATOM 1671 N N . ALA A 1 203 ? -11.756 -5.072 14.897 1.00 88.81 203 ALA A N 1
ATOM 1672 C CA . ALA A 1 203 ? -11.853 -3.665 15.286 1.00 88.81 203 ALA A CA 1
ATOM 1673 C C . ALA A 1 203 ? -13.272 -3.274 15.709 1.00 88.81 203 ALA A C 1
ATOM 1675 O O . ALA A 1 203 ? -13.467 -2.648 16.752 1.00 88.81 203 ALA A O 1
ATOM 1676 N N . THR A 1 204 ? -14.277 -3.714 14.950 1.00 90.31 204 THR A N 1
ATOM 1677 C CA . THR A 1 204 ? -15.690 -3.482 15.271 1.00 90.31 204 THR A CA 1
ATOM 1678 C C . THR A 1 204 ? -16.061 -4.116 16.608 1.00 90.31 204 THR A C 1
ATOM 1680 O O . THR A 1 204 ? -16.752 -3.501 17.426 1.00 90.31 204 THR A O 1
ATOM 1683 N N . LYS A 1 205 ? -15.596 -5.346 16.858 1.00 90.00 205 LYS A N 1
ATOM 1684 C CA . LYS A 1 205 ? -15.794 -6.023 18.142 1.00 90.00 205 LYS A CA 1
ATOM 1685 C C . LYS A 1 205 ? -15.126 -5.242 19.275 1.00 90.00 205 LYS A C 1
ATOM 1687 O O . LYS A 1 205 ? -15.779 -4.957 20.277 1.00 90.00 205 LYS A O 1
ATOM 1692 N N . LYS A 1 206 ? -13.878 -4.810 19.079 1.00 88.00 206 LYS A N 1
ATOM 1693 C CA . LYS A 1 206 ? -13.115 -4.056 20.077 1.00 88.00 206 LYS A CA 1
ATOM 1694 C C . LYS A 1 206 ? -13.764 -2.721 20.440 1.00 88.00 206 LYS A C 1
ATOM 1696 O O . LYS A 1 206 ? -13.834 -2.361 21.612 1.00 88.00 206 LYS A O 1
ATOM 1701 N N . MET A 1 207 ? -14.292 -2.002 19.451 1.00 88.50 207 MET A N 1
ATOM 1702 C CA . MET A 1 207 ? -15.024 -0.754 19.675 1.00 88.50 207 MET A CA 1
ATOM 1703 C C . MET A 1 207 ? -16.272 -0.963 20.540 1.00 88.50 207 MET A C 1
ATOM 1705 O O . MET A 1 207 ? -16.532 -0.155 21.430 1.00 88.50 207 MET A O 1
ATOM 1709 N N . LYS A 1 208 ? -17.026 -2.050 20.317 1.00 88.12 208 LYS A N 1
ATOM 1710 C CA . LYS A 1 208 ? -18.210 -2.398 21.127 1.00 88.12 208 LYS A CA 1
ATOM 1711 C C . LYS A 1 208 ? -17.838 -2.766 22.565 1.00 88.12 208 LYS A C 1
ATOM 1713 O O . LYS A 1 208 ? -18.518 -2.346 23.501 1.00 88.12 208 LYS A O 1
ATOM 1718 N N . GLU A 1 209 ? -16.754 -3.520 22.743 1.00 86.56 209 GLU A N 1
ATOM 1719 C CA . GLU A 1 209 ? -16.225 -3.864 24.068 1.00 86.56 209 GLU A CA 1
ATOM 1720 C C . GLU A 1 209 ? -15.881 -2.597 24.867 1.00 86.56 209 GLU A C 1
ATOM 1722 O O . GLU A 1 209 ? -16.369 -2.424 25.982 1.00 86.56 209 GLU A O 1
ATOM 1727 N N . LEU A 1 210 ? -15.132 -1.665 24.266 1.00 82.25 210 LEU A N 1
ATOM 1728 C CA . LEU A 1 210 ? -14.720 -0.419 24.924 1.00 82.25 210 LEU A CA 1
ATOM 1729 C C . LEU A 1 210 ? -15.890 0.538 25.207 1.00 82.25 210 LEU A C 1
ATOM 1731 O O . LEU A 1 210 ? -15.898 1.212 26.237 1.00 82.25 210 LEU A O 1
ATOM 1735 N N . GLN A 1 211 ? -16.910 0.574 24.344 1.00 82.62 211 GLN A N 1
ATOM 1736 C CA . GLN A 1 211 ? -18.129 1.359 24.597 1.00 82.62 211 GLN A CA 1
ATOM 1737 C C . GLN A 1 211 ? -18.883 0.885 25.838 1.00 82.62 211 GLN A C 1
ATOM 1739 O O . GLN A 1 211 ? -19.418 1.697 26.590 1.00 82.62 211 GLN A O 1
ATOM 1744 N N . THR A 1 212 ? -18.904 -0.428 26.075 1.00 79.62 212 THR A N 1
ATOM 1745 C CA . THR A 1 212 ? -19.607 -1.015 27.223 1.00 79.62 212 THR A CA 1
ATOM 1746 C C . THR A 1 212 ? -18.937 -0.628 28.550 1.00 79.62 212 THR A C 1
ATOM 1748 O O . THR A 1 212 ? -19.610 -0.518 29.570 1.00 79.62 212 THR A O 1
ATOM 1751 N N . SER A 1 213 ? -17.631 -0.338 28.541 1.00 70.94 213 SER A N 1
ATOM 1752 C CA . SER A 1 213 ? -16.849 0.095 29.710 1.00 70.94 213 SER A CA 1
ATOM 1753 C C . SER A 1 213 ? -16.882 1.612 29.987 1.00 70.94 213 SER A C 1
ATOM 1755 O O . SER A 1 213 ? -15.890 2.174 30.442 1.00 70.94 213 SER A O 1
ATOM 1757 N N . SER A 1 214 ? -18.004 2.289 29.717 1.00 60.50 214 SER A N 1
ATOM 1758 C CA . SER A 1 214 ? -18.217 3.736 29.959 1.00 60.50 214 SER A CA 1
ATOM 1759 C C . SER A 1 214 ? -17.442 4.705 29.047 1.00 60.50 214 SER A C 1
ATOM 1761 O O . SER A 1 214 ? -17.250 5.863 29.409 1.00 60.50 214 SER A O 1
ATOM 1763 N N . THR A 1 215 ? -17.021 4.269 27.854 1.00 70.00 215 THR A N 1
ATOM 1764 C CA . THR A 1 215 ? -16.408 5.145 26.833 1.00 70.00 215 THR A CA 1
ATOM 1765 C C . THR A 1 215 ? -17.459 5.581 25.806 1.00 70.00 215 THR A C 1
ATOM 1767 O O . THR A 1 215 ? -18.268 4.771 25.353 1.00 70.00 215 THR A O 1
ATOM 1770 N N . THR A 1 216 ? -17.473 6.852 25.403 1.00 75.94 216 THR A N 1
ATOM 1771 C CA . THR A 1 216 ? -18.438 7.340 24.401 1.00 75.94 216 THR A CA 1
ATOM 1772 C C . THR A 1 216 ? -18.122 6.798 23.001 1.00 75.94 216 THR A C 1
ATOM 1774 O O . THR A 1 216 ? -16.979 6.478 22.671 1.00 75.94 216 THR A O 1
ATOM 1777 N N . TRP A 1 217 ? -19.129 6.717 22.122 1.00 71.31 217 TRP A N 1
ATOM 1778 C CA . TRP A 1 217 ? -18.941 6.231 20.746 1.00 71.31 217 TRP A CA 1
ATOM 1779 C C . TRP A 1 217 ? -17.854 7.015 19.990 1.00 71.31 217 TRP A C 1
ATOM 1781 O O . TRP A 1 217 ? -16.997 6.422 19.335 1.00 71.31 217 TRP A O 1
ATOM 1791 N N . THR A 1 218 ? -17.824 8.339 20.165 1.00 71.38 218 THR A N 1
ATOM 1792 C CA . THR A 1 218 ? -16.812 9.246 19.600 1.00 71.38 218 THR A CA 1
ATOM 1793 C C . THR A 1 218 ? -15.393 8.904 20.057 1.00 71.38 218 THR A C 1
ATOM 1795 O O . THR A 1 218 ? -14.424 9.124 19.329 1.00 71.38 218 THR A O 1
ATOM 1798 N N . GLU A 1 219 ? -15.245 8.347 21.257 1.00 78.44 219 GLU A N 1
ATOM 1799 C CA . GLU A 1 219 ? -13.944 8.032 21.831 1.00 78.44 219 GLU A CA 1
ATOM 1800 C C . GLU A 1 219 ? -13.325 6.745 21.300 1.00 78.44 219 GLU A C 1
ATOM 1802 O O . GLU A 1 219 ? -12.107 6.619 21.365 1.00 78.44 219 GLU A O 1
ATOM 1807 N N . VAL A 1 220 ? -14.113 5.847 20.701 1.00 84.81 220 VAL A N 1
ATOM 1808 C CA . VAL A 1 220 ? -13.609 4.600 20.095 1.00 84.81 220 VAL A CA 1
ATOM 1809 C C . VAL A 1 220 ? -13.501 4.658 18.569 1.00 84.81 220 VAL A C 1
ATOM 1811 O O . VAL A 1 220 ? -12.859 3.799 17.971 1.00 84.81 220 VAL A O 1
ATOM 1814 N N . GLN A 1 221 ? -14.067 5.682 17.919 1.00 87.81 221 GLN A N 1
ATOM 1815 C CA . GLN A 1 221 ? -14.027 5.852 16.456 1.00 87.81 221 GLN A CA 1
ATOM 1816 C C . GLN A 1 221 ? -12.617 5.872 15.852 1.00 87.81 221 GLN A C 1
ATOM 1818 O O . GLN A 1 221 ? -12.449 5.595 14.665 1.00 87.81 221 GLN A O 1
ATOM 1823 N N . PHE A 1 222 ? -11.598 6.240 16.633 1.00 89.88 222 PHE A N 1
ATOM 1824 C CA . PHE A 1 222 ? -10.223 6.250 16.137 1.00 89.88 222 PHE A CA 1
ATOM 1825 C C . PHE A 1 222 ? -9.741 4.848 15.740 1.00 89.88 222 PHE A C 1
ATOM 1827 O O . PHE A 1 222 ? -8.855 4.748 14.899 1.00 89.88 222 PHE A O 1
ATOM 1834 N N . ILE A 1 223 ? -10.330 3.787 16.305 1.00 91.25 223 ILE A N 1
ATOM 1835 C CA . ILE A 1 223 ? -9.969 2.402 15.996 1.00 91.25 223 ILE A CA 1
ATOM 1836 C C . ILE A 1 223 ? -10.344 2.078 14.548 1.00 91.25 223 ILE A C 1
ATOM 1838 O O . ILE A 1 223 ? -9.490 1.666 13.769 1.00 91.25 223 ILE A O 1
ATOM 1842 N N . GLU A 1 224 ? -11.598 2.336 14.168 1.00 91.31 224 GLU A N 1
ATOM 1843 C CA . GLU A 1 224 ? -12.071 2.177 12.788 1.00 91.31 224 GLU A CA 1
ATOM 1844 C C . GLU A 1 224 ? -11.251 3.044 11.826 1.00 91.31 224 GLU A C 1
ATOM 1846 O O . GLU A 1 224 ? -10.722 2.540 10.839 1.00 91.31 224 GLU A O 1
ATOM 1851 N N . LYS A 1 225 ? -11.051 4.330 12.155 1.00 92.50 225 LYS A N 1
ATOM 1852 C CA . LYS A 1 225 ? -10.232 5.240 11.334 1.00 92.50 225 LYS A CA 1
ATOM 1853 C C . LYS A 1 225 ? -8.796 4.741 11.163 1.00 92.50 225 LYS A C 1
ATOM 1855 O O . LYS A 1 225 ? -8.234 4.879 10.080 1.00 92.50 225 LYS A O 1
ATOM 1860 N N . GLY A 1 226 ? -8.208 4.172 12.214 1.00 93.50 226 GLY A N 1
ATOM 1861 C CA . GLY A 1 226 ? -6.862 3.611 12.185 1.00 93.50 226 GLY A CA 1
ATOM 1862 C C . GLY A 1 226 ? -6.759 2.384 11.294 1.00 93.50 226 GLY A C 1
ATOM 1863 O O . GLY A 1 226 ? -5.837 2.302 10.485 1.00 93.50 226 GLY A O 1
ATOM 1864 N N . VAL A 1 227 ? -7.731 1.474 11.379 1.00 92.12 227 VAL A N 1
ATOM 1865 C CA . VAL A 1 227 ? -7.799 0.302 10.498 1.00 92.12 227 VAL A CA 1
ATOM 1866 C C . VAL A 1 227 ? -7.990 0.712 9.041 1.00 92.12 227 VAL A C 1
ATOM 1868 O O . VAL A 1 227 ? -7.229 0.255 8.192 1.00 92.12 227 VAL A O 1
ATOM 1871 N N . GLU A 1 228 ? -8.935 1.605 8.737 1.00 91.75 228 GLU A N 1
ATOM 1872 C CA . GLU A 1 228 ? -9.148 2.065 7.358 1.00 91.75 228 GLU A CA 1
ATOM 1873 C C . GLU A 1 228 ? -7.902 2.747 6.784 1.00 91.75 228 GLU A C 1
ATOM 1875 O O . GLU A 1 228 ? -7.517 2.473 5.647 1.00 91.75 228 GLU A O 1
ATOM 1880 N N . GLN A 1 229 ? -7.223 3.586 7.575 1.00 94.75 229 GLN A N 1
ATOM 1881 C CA . GLN A 1 229 ? -5.998 4.244 7.127 1.00 94.75 229 GLN A CA 1
ATOM 1882 C C . GLN A 1 229 ? -4.860 3.244 6.888 1.00 94.75 229 GLN A C 1
ATOM 1884 O O . GLN A 1 229 ? -4.133 3.379 5.905 1.00 94.75 229 GLN A O 1
ATOM 1889 N N . LEU A 1 230 ? -4.711 2.228 7.746 1.00 92.69 230 LEU A N 1
ATOM 1890 C CA . LEU A 1 230 ? -3.727 1.163 7.544 1.00 92.69 230 LEU A CA 1
ATOM 1891 C C . LEU A 1 230 ? -3.976 0.399 6.249 1.00 92.69 230 LEU A C 1
ATOM 1893 O O . LEU A 1 230 ? -3.042 0.172 5.483 1.00 92.69 230 LEU A O 1
ATOM 1897 N N . LEU A 1 231 ? -5.224 0.010 5.999 1.00 91.19 231 LEU A N 1
ATOM 1898 C CA . LEU A 1 231 ? -5.601 -0.725 4.796 1.00 91.19 231 LEU A CA 1
ATOM 1899 C C . LEU A 1 231 ? -5.349 0.099 3.533 1.00 91.19 231 LEU A C 1
ATOM 1901 O O . LEU A 1 231 ? -4.819 -0.429 2.556 1.00 91.19 231 LEU A O 1
ATOM 1905 N N . ASP A 1 232 ? -5.649 1.397 3.579 1.00 92.38 232 ASP A N 1
ATOM 1906 C CA . ASP A 1 232 ? -5.382 2.317 2.477 1.00 92.38 232 ASP A CA 1
ATOM 1907 C C . ASP A 1 232 ? -3.880 2.458 2.203 1.00 92.38 232 ASP A C 1
ATOM 1909 O O . ASP A 1 232 ? -3.440 2.287 1.066 1.00 92.38 232 ASP A O 1
ATOM 1913 N N . CYS A 1 233 ? -3.069 2.671 3.246 1.00 94.94 233 CYS A N 1
ATOM 1914 C CA . CYS A 1 233 ? -1.614 2.741 3.120 1.00 94.94 233 CYS A CA 1
ATOM 1915 C C . CYS A 1 233 ? -1.024 1.439 2.564 1.00 94.94 233 CYS A C 1
ATOM 1917 O O . CYS A 1 233 ? -0.210 1.486 1.647 1.00 94.94 233 CYS A O 1
ATOM 1919 N N . ARG A 1 234 ? -1.456 0.271 3.061 1.00 93.56 234 ARG A N 1
ATOM 1920 C CA . ARG A 1 234 ? -1.014 -1.042 2.552 1.00 93.56 234 ARG A CA 1
ATOM 1921 C C . ARG A 1 234 ? -1.380 -1.226 1.085 1.00 93.56 234 ARG A C 1
ATOM 1923 O O . ARG A 1 234 ? -0.563 -1.725 0.317 1.00 93.56 234 ARG A O 1
ATOM 1930 N N . ASN A 1 235 ? -2.582 -0.808 0.693 1.00 93.19 235 ASN A N 1
ATOM 1931 C CA . ASN A 1 235 ? -3.007 -0.875 -0.693 1.00 93.19 235 ASN A CA 1
ATOM 1932 C C . ASN A 1 235 ? -2.169 0.050 -1.588 1.00 93.19 235 A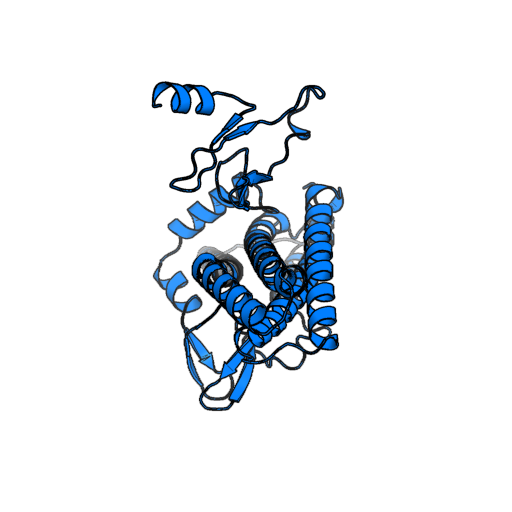SN A C 1
ATOM 1934 O O . ASN A 1 235 ? -1.751 -0.381 -2.656 1.00 93.19 235 ASN A O 1
ATOM 1938 N N . ILE A 1 236 ? -1.882 1.282 -1.162 1.00 95.38 236 ILE A N 1
ATOM 1939 C CA . ILE A 1 236 ? -1.007 2.199 -1.910 1.00 95.38 236 ILE A CA 1
ATOM 1940 C C . ILE A 1 236 ? 0.399 1.601 -2.032 1.00 95.38 236 ILE A C 1
ATOM 1942 O O . ILE A 1 236 ? 0.884 1.430 -3.146 1.00 95.38 236 ILE A O 1
ATOM 1946 N N . LEU A 1 237 ? 1.012 1.194 -0.917 1.00 95.31 237 LEU A N 1
ATOM 1947 C CA . LEU A 1 237 ? 2.362 0.614 -0.872 1.00 95.31 237 LEU A CA 1
ATOM 1948 C C . LEU A 1 237 ? 2.511 -0.638 -1.740 1.00 95.31 237 LEU A C 1
ATOM 1950 O O . LEU A 1 237 ? 3.508 -0.818 -2.429 1.00 95.31 237 LEU A O 1
ATOM 1954 N N . LYS A 1 238 ? 1.497 -1.502 -1.778 1.00 93.94 238 LYS A N 1
ATOM 1955 C CA . LYS A 1 238 ? 1.481 -2.633 -2.709 1.00 93.94 238 LYS A CA 1
ATOM 1956 C C . LYS A 1 238 ? 1.680 -2.172 -4.160 1.00 93.94 238 LYS A C 1
ATOM 1958 O O . LYS A 1 238 ? 2.468 -2.757 -4.899 1.00 93.94 238 LYS A O 1
ATOM 1963 N N . HIS A 1 239 ? 0.975 -1.120 -4.566 1.00 96.06 239 HIS A N 1
ATOM 1964 C CA . HIS A 1 239 ? 0.998 -0.615 -5.936 1.00 96.06 239 HIS A CA 1
ATOM 1965 C C . HIS A 1 239 ? 2.184 0.309 -6.230 1.00 96.06 239 HIS A C 1
ATOM 1967 O O . HIS A 1 239 ? 2.570 0.428 -7.392 1.00 96.06 239 HIS A O 1
ATOM 1973 N N . THR A 1 240 ? 2.826 0.905 -5.219 1.00 96.56 240 THR A N 1
ATOM 1974 C CA . THR A 1 240 ? 4.085 1.641 -5.421 1.00 96.56 240 THR A CA 1
ATOM 1975 C C . THR A 1 240 ? 5.186 0.715 -5.939 1.00 96.56 240 THR A C 1
ATOM 1977 O O . THR A 1 240 ? 5.990 1.134 -6.765 1.00 96.56 240 THR A O 1
ATOM 1980 N N . TYR A 1 241 ? 5.197 -0.561 -5.543 1.00 95.12 241 TYR A N 1
ATOM 1981 C CA . TYR A 1 241 ? 6.155 -1.537 -6.072 1.00 95.12 241 TYR A CA 1
ATOM 1982 C C . TYR A 1 241 ? 5.904 -1.923 -7.528 1.00 95.12 241 TYR A C 1
ATOM 1984 O O . TYR A 1 241 ? 6.859 -2.081 -8.284 1.00 95.12 241 TYR A O 1
ATOM 1992 N N . ILE A 1 242 ? 4.642 -1.997 -7.950 1.00 95.75 242 ILE A N 1
ATOM 1993 C CA . ILE A 1 242 ? 4.301 -2.187 -9.366 1.00 95.75 242 ILE A CA 1
ATOM 1994 C C . ILE A 1 242 ? 4.749 -0.969 -10.172 1.00 95.75 242 ILE A C 1
ATOM 1996 O O . ILE A 1 242 ? 5.439 -1.111 -11.178 1.00 95.75 242 ILE A O 1
ATOM 2000 N N . TYR A 1 243 ? 4.408 0.230 -9.698 1.00 95.75 243 TYR A N 1
ATOM 2001 C CA . TYR A 1 243 ? 4.814 1.476 -10.338 1.00 95.75 243 TYR A CA 1
ATOM 2002 C C . TYR A 1 243 ? 6.341 1.563 -10.476 1.00 95.75 243 TYR A C 1
ATOM 2004 O O . TYR A 1 243 ? 6.844 1.766 -11.575 1.00 95.75 243 TYR A O 1
ATOM 2012 N N . SER A 1 244 ? 7.089 1.328 -9.394 1.00 94.19 244 SER A N 1
ATOM 2013 C CA . SER A 1 244 ? 8.558 1.387 -9.391 1.00 94.19 244 SER A CA 1
ATOM 2014 C C . SER A 1 244 ? 9.199 0.412 -10.384 1.00 94.19 244 SER A C 1
ATOM 2016 O O . SER A 1 244 ? 10.145 0.767 -11.094 1.00 94.19 244 SER A O 1
ATOM 2018 N N . PHE A 1 245 ? 8.647 -0.803 -10.492 1.00 92.38 245 PHE A N 1
ATOM 2019 C CA . PHE A 1 245 ? 9.142 -1.822 -11.415 1.00 92.38 245 PHE A CA 1
ATOM 2020 C C . PHE A 1 245 ? 9.083 -1.364 -12.882 1.00 92.38 245 PHE A C 1
ATOM 2022 O O . PHE A 1 245 ? 10.005 -1.642 -13.647 1.00 92.38 245 PHE A O 1
ATOM 2029 N N . PHE A 1 246 ? 8.043 -0.632 -13.282 1.00 92.50 246 PHE A N 1
ATOM 2030 C CA . PHE A 1 246 ? 7.887 -0.189 -14.671 1.00 92.50 246 PHE A CA 1
ATOM 2031 C C . PHE A 1 246 ? 8.413 1.226 -14.932 1.00 92.50 246 PHE A C 1
ATOM 2033 O O . PHE A 1 246 ? 8.998 1.464 -15.982 1.00 92.50 246 PHE A O 1
ATOM 2040 N N . SER A 1 247 ? 8.239 2.161 -13.999 1.00 92.56 247 SER A N 1
ATOM 2041 C CA . SER A 1 247 ? 8.516 3.587 -14.229 1.00 92.56 247 SER A CA 1
ATOM 2042 C C . SER A 1 247 ? 10.002 3.949 -14.180 1.00 92.56 247 SER A C 1
ATOM 2044 O O . SER A 1 247 ? 10.392 4.987 -14.703 1.00 92.56 247 SER A O 1
ATOM 2046 N N . PHE A 1 248 ? 10.847 3.107 -13.574 1.00 90.94 248 PHE A N 1
ATOM 2047 C CA . PHE A 1 248 ? 12.275 3.397 -13.395 1.00 90.94 248 PHE A CA 1
ATOM 2048 C C . PHE A 1 248 ? 13.200 2.392 -14.094 1.00 90.94 248 PHE A C 1
ATOM 2050 O O . PHE A 1 248 ? 14.278 2.073 -13.588 1.00 90.94 248 PHE A O 1
ATOM 2057 N N . SER A 1 249 ? 12.776 1.853 -15.242 1.00 84.31 249 SER A N 1
ATOM 2058 C CA . SER A 1 249 ? 13.582 0.911 -16.030 1.00 84.31 249 SER A CA 1
ATOM 2059 C C . SER A 1 249 ? 14.676 1.582 -16.868 1.00 84.31 249 SER A C 1
ATOM 2061 O O . SER A 1 249 ? 15.704 0.957 -17.123 1.00 84.31 249 SER A O 1
ATOM 2063 N N . ASP A 1 250 ? 14.483 2.835 -17.297 1.00 85.06 250 ASP A N 1
ATOM 2064 C CA . ASP A 1 250 ? 15.486 3.572 -18.075 1.00 85.06 250 ASP A CA 1
ATOM 2065 C C . ASP A 1 250 ? 16.541 4.211 -17.163 1.00 85.06 250 ASP A C 1
ATOM 2067 O O . ASP A 1 250 ? 16.465 5.375 -16.774 1.00 85.06 250 ASP A O 1
ATOM 2071 N N . ILE A 1 251 ? 17.563 3.423 -16.837 1.00 81.25 251 ILE A N 1
ATOM 2072 C CA . ILE A 1 251 ? 18.690 3.852 -16.002 1.00 81.25 251 ILE A CA 1
ATOM 2073 C C . ILE A 1 251 ? 19.644 4.833 -16.701 1.00 81.25 251 ILE A C 1
ATOM 2075 O O . ILE A 1 251 ? 20.578 5.321 -16.068 1.00 81.25 251 ILE A O 1
ATOM 2079 N N . THR A 1 252 ? 19.468 5.089 -18.002 1.00 85.88 252 THR A N 1
ATOM 2080 C CA . THR A 1 252 ? 20.329 6.013 -18.756 1.00 85.88 252 THR A CA 1
ATOM 2081 C C . THR A 1 252 ? 19.843 7.455 -18.660 1.00 85.88 252 THR A C 1
ATOM 2083 O O . THR A 1 252 ? 20.614 8.393 -18.868 1.00 85.88 252 THR A O 1
ATOM 2086 N N . ASN A 1 253 ? 18.575 7.643 -18.295 1.00 88.31 253 ASN A N 1
ATOM 2087 C CA . ASN A 1 253 ? 17.947 8.943 -18.189 1.00 88.31 253 ASN A CA 1
ATOM 2088 C C . ASN A 1 253 ? 18.111 9.528 -16.777 1.00 88.31 253 ASN A C 1
ATOM 2090 O O . ASN A 1 253 ? 17.539 9.041 -15.801 1.00 88.31 253 ASN A O 1
ATOM 2094 N N . GLN A 1 254 ? 18.852 10.634 -16.671 1.00 89.88 254 GLN A N 1
ATOM 2095 C CA . GLN A 1 254 ? 19.111 11.297 -15.390 1.00 89.88 254 GLN A CA 1
ATOM 2096 C C . GLN A 1 254 ? 17.826 11.753 -14.679 1.00 89.88 254 GLN A C 1
ATOM 2098 O O . GLN A 1 254 ? 17.760 11.701 -13.453 1.00 89.88 254 GLN A O 1
ATOM 2103 N N . ARG A 1 255 ? 16.792 12.159 -15.429 1.00 91.81 255 ARG A N 1
ATOM 2104 C CA . ARG A 1 255 ? 15.492 12.544 -14.857 1.00 91.81 255 ARG A CA 1
ATOM 2105 C C . ARG A 1 255 ? 14.827 11.352 -14.173 1.00 91.81 255 ARG A C 1
ATOM 2107 O O . ARG A 1 255 ? 14.324 11.504 -13.066 1.00 91.81 255 ARG A O 1
ATOM 2114 N N . VAL A 1 256 ? 14.883 10.172 -14.797 1.00 90.00 256 VAL A N 1
ATOM 2115 C CA . VAL A 1 256 ? 14.344 8.916 -14.246 1.00 90.00 256 VAL A CA 1
ATOM 2116 C C . VAL A 1 256 ? 15.089 8.528 -12.968 1.00 90.00 256 VAL A C 1
ATOM 2118 O O . VAL A 1 256 ? 14.452 8.157 -11.985 1.00 90.00 256 VAL A O 1
ATOM 2121 N N . LEU A 1 257 ? 16.419 8.678 -12.932 1.00 89.19 257 LEU A N 1
ATOM 2122 C CA . LEU A 1 257 ? 17.218 8.416 -11.728 1.00 89.19 257 LEU A CA 1
ATOM 2123 C C . LEU A 1 257 ? 16.851 9.358 -10.572 1.00 89.19 257 LEU A C 1
ATOM 2125 O O . LEU A 1 257 ? 16.591 8.891 -9.466 1.00 89.19 257 LEU A O 1
ATOM 2129 N N . THR A 1 258 ? 16.770 10.667 -10.824 1.00 90.50 258 THR A N 1
ATOM 2130 C CA . THR A 1 258 ? 16.380 11.650 -9.798 1.00 90.50 258 THR A CA 1
ATOM 2131 C C . THR A 1 258 ? 14.951 11.421 -9.303 1.00 90.50 258 THR A C 1
ATOM 2133 O O . THR A 1 258 ? 14.688 11.481 -8.102 1.00 90.50 258 THR A O 1
ATOM 2136 N N . ALA A 1 259 ? 14.025 11.107 -10.210 1.00 93.69 259 ALA A N 1
ATOM 2137 C CA . ALA A 1 259 ? 12.654 10.767 -9.854 1.00 93.69 259 ALA A CA 1
ATOM 2138 C C . ALA A 1 259 ? 12.576 9.501 -8.993 1.00 93.69 259 ALA A C 1
ATOM 2140 O O . ALA A 1 259 ? 11.836 9.470 -8.009 1.00 93.69 259 ALA A O 1
ATOM 2141 N N . LYS A 1 260 ? 13.369 8.475 -9.327 1.00 92.56 260 LYS A N 1
ATOM 2142 C CA . LYS A 1 260 ? 13.470 7.240 -8.546 1.00 92.56 260 LYS A CA 1
ATOM 2143 C C . LYS A 1 260 ? 13.955 7.511 -7.125 1.00 92.56 260 LYS A C 1
ATOM 2145 O O . LYS A 1 260 ? 13.341 7.017 -6.188 1.00 92.56 260 LYS A O 1
ATOM 2150 N N . GLU A 1 261 ? 15.009 8.308 -6.952 1.00 90.19 261 GLU A N 1
ATOM 2151 C CA . GLU A 1 261 ? 15.547 8.639 -5.624 1.00 90.19 261 GLU A CA 1
ATOM 2152 C C . GLU A 1 261 ? 14.502 9.337 -4.742 1.00 90.19 261 GLU A C 1
ATOM 2154 O O . GLU A 1 261 ? 14.310 8.959 -3.583 1.00 90.19 261 GLU A O 1
ATOM 2159 N N . LEU A 1 262 ? 13.778 10.317 -5.296 1.00 93.06 262 LEU A N 1
ATOM 2160 C CA . LEU A 1 262 ? 12.688 10.983 -4.582 1.00 93.06 262 LEU A CA 1
ATOM 2161 C C . LEU A 1 262 ? 11.545 10.010 -4.257 1.00 93.06 262 LEU A C 1
ATOM 2163 O O . LEU A 1 262 ? 11.019 10.019 -3.144 1.00 93.06 262 LEU A O 1
ATOM 2167 N N . PHE A 1 263 ? 11.159 9.168 -5.215 1.00 95.62 263 PHE A N 1
ATOM 2168 C CA . PHE A 1 263 ? 10.097 8.185 -5.028 1.00 95.62 263 PHE A CA 1
ATOM 2169 C C . PHE A 1 263 ? 10.431 7.172 -3.936 1.00 95.62 263 PHE A C 1
ATOM 2171 O O . PHE A 1 263 ? 9.609 6.951 -3.051 1.00 95.62 263 PHE A O 1
ATOM 2178 N N . GLU A 1 264 ? 11.627 6.580 -3.969 1.00 92.62 264 GLU A N 1
ATOM 2179 C CA . GLU A 1 264 ? 12.065 5.597 -2.975 1.00 92.62 264 GLU A CA 1
ATOM 2180 C C . GLU A 1 264 ? 12.121 6.224 -1.573 1.00 92.62 264 GLU A C 1
ATOM 2182 O O . GLU A 1 264 ? 11.716 5.579 -0.605 1.00 92.62 264 GLU A O 1
ATOM 2187 N N . PHE A 1 265 ? 12.520 7.498 -1.462 1.00 92.75 265 PHE A N 1
ATOM 2188 C CA . PHE A 1 265 ? 12.468 8.245 -0.202 1.00 92.75 265 PHE A CA 1
ATOM 2189 C C . PHE A 1 265 ? 11.033 8.400 0.329 1.00 92.75 265 PHE A C 1
ATOM 2191 O O . PHE A 1 265 ? 10.768 8.115 1.499 1.00 92.75 265 PHE A O 1
ATOM 2198 N N . LEU A 1 266 ? 10.092 8.831 -0.520 1.00 95.56 266 LEU A N 1
ATOM 2199 C CA . LEU A 1 266 ? 8.686 9.002 -0.134 1.00 95.56 266 LEU A CA 1
ATOM 2200 C C . LEU A 1 266 ? 8.021 7.661 0.200 1.00 95.56 266 LEU A C 1
ATOM 2202 O O . LEU A 1 266 ? 7.245 7.577 1.154 1.00 95.56 266 LEU A O 1
ATOM 2206 N N . GLN A 1 267 ? 8.337 6.615 -0.566 1.00 95.56 267 GLN A N 1
ATOM 2207 C CA . GLN A 1 267 ? 7.859 5.256 -0.338 1.00 95.56 267 GLN A CA 1
ATOM 2208 C C . GLN A 1 267 ? 8.320 4.744 1.027 1.00 95.56 267 GLN A C 1
ATOM 2210 O O . GLN A 1 267 ? 7.486 4.312 1.818 1.00 95.56 267 GLN A O 1
ATOM 2215 N N . GLU A 1 268 ? 9.613 4.851 1.340 1.00 90.44 268 GLU A N 1
ATOM 2216 C CA . GLU A 1 268 ? 10.164 4.407 2.625 1.00 90.44 268 GLU A CA 1
ATOM 2217 C C . GLU A 1 268 ? 9.555 5.177 3.810 1.00 90.44 268 GLU A C 1
ATOM 2219 O O . GLU A 1 268 ? 9.253 4.599 4.858 1.00 90.44 268 GLU A O 1
ATOM 2224 N N . ASP A 1 269 ? 9.340 6.486 3.657 1.00 92.50 269 ASP A N 1
ATOM 2225 C CA . ASP A 1 269 ? 8.718 7.308 4.697 1.00 92.50 269 ASP A CA 1
ATOM 2226 C C . ASP A 1 269 ? 7.265 6.884 4.974 1.00 92.50 269 ASP A C 1
ATOM 2228 O O . ASP A 1 269 ? 6.844 6.787 6.135 1.00 92.50 269 ASP A O 1
ATOM 2232 N N . LEU A 1 270 ? 6.509 6.544 3.923 1.00 95.69 270 LEU A N 1
ATOM 2233 C CA . LEU A 1 270 ? 5.171 5.974 4.056 1.00 95.69 270 LEU A CA 1
ATOM 2234 C C . LEU A 1 270 ? 5.202 4.580 4.701 1.00 95.69 270 LEU A C 1
ATOM 2236 O O . LEU A 1 270 ? 4.391 4.315 5.589 1.00 95.69 270 LEU A O 1
ATOM 2240 N N . GLU A 1 271 ? 6.127 3.702 4.307 1.00 93.50 271 GLU A N 1
ATOM 2241 C CA . GLU A 1 271 ? 6.268 2.359 4.889 1.00 93.50 271 GLU A CA 1
ATOM 2242 C C . GLU A 1 271 ? 6.527 2.418 6.387 1.00 93.50 271 GLU A C 1
ATOM 2244 O O . GLU A 1 271 ? 5.777 1.829 7.164 1.00 93.50 271 GLU A O 1
ATOM 2249 N N . ARG A 1 272 ? 7.530 3.191 6.811 1.00 90.12 272 ARG A N 1
ATOM 2250 C CA . ARG A 1 272 ? 7.876 3.345 8.230 1.00 90.12 272 ARG A CA 1
ATOM 2251 C C . ARG A 1 272 ? 6.694 3.866 9.041 1.00 90.12 272 ARG A C 1
ATOM 2253 O O . ARG A 1 272 ? 6.407 3.350 10.121 1.00 90.12 272 ARG A O 1
ATOM 2260 N N . THR A 1 273 ? 5.996 4.870 8.515 1.00 94.88 273 THR A N 1
ATOM 2261 C CA . THR A 1 273 ? 4.817 5.438 9.180 1.00 94.88 273 THR A CA 1
ATOM 2262 C C . THR A 1 273 ? 3.689 4.402 9.277 1.00 94.88 273 THR A C 1
ATOM 2264 O O . THR A 1 273 ? 3.057 4.274 10.327 1.00 94.88 273 THR A O 1
ATOM 2267 N N . THR A 1 274 ? 3.490 3.603 8.225 1.00 94.00 274 THR A N 1
ATOM 2268 C CA . THR A 1 274 ? 2.483 2.532 8.170 1.00 94.00 274 THR A CA 1
ATOM 2269 C C . THR A 1 274 ? 2.794 1.404 9.152 1.00 94.00 274 THR A C 1
ATOM 2271 O O . THR A 1 274 ? 1.893 0.948 9.856 1.00 94.00 274 THR A O 1
ATOM 2274 N N . GLU A 1 275 ? 4.052 0.960 9.251 1.00 91.25 275 GLU A N 1
ATOM 2275 C CA . GLU A 1 275 ? 4.450 -0.048 10.241 1.00 91.25 275 GLU A CA 1
ATOM 2276 C C . GLU A 1 275 ? 4.247 0.463 11.663 1.00 91.25 275 GLU A C 1
ATOM 2278 O O . GLU A 1 275 ? 3.714 -0.265 12.501 1.00 91.25 275 GLU A O 1
ATOM 2283 N N . LYS A 1 276 ? 4.597 1.728 11.931 1.00 91.81 276 LYS A N 1
ATOM 2284 C CA . LYS A 1 276 ? 4.414 2.293 13.267 1.00 91.81 276 LYS A CA 1
ATOM 2285 C C . LYS A 1 276 ? 2.939 2.393 13.647 1.00 91.81 276 LYS A C 1
ATOM 2287 O O . LYS A 1 276 ? 2.569 2.017 14.758 1.00 91.81 276 LYS A O 1
ATOM 2292 N N . LEU A 1 277 ? 2.082 2.825 12.721 1.00 92.88 277 LEU A N 1
ATOM 2293 C CA . LEU A 1 277 ? 0.636 2.800 12.934 1.00 92.88 277 LEU A CA 1
ATOM 2294 C C . LEU A 1 277 ? 0.133 1.360 13.144 1.00 92.88 277 LEU A C 1
ATOM 2296 O O . LEU A 1 277 ? -0.722 1.134 13.995 1.00 92.88 277 LEU A O 1
ATOM 2300 N N . SER A 1 278 ? 0.679 0.378 12.421 1.00 91.25 278 SER A N 1
ATOM 2301 C CA . SER A 1 278 ? 0.286 -1.031 12.546 1.00 91.25 278 SER A CA 1
ATOM 2302 C C . SER A 1 278 ? 0.637 -1.609 13.916 1.00 91.25 278 SER A C 1
ATOM 2304 O O . SER A 1 278 ? -0.157 -2.369 14.469 1.00 91.25 278 SER A O 1
ATOM 2306 N N . GLU A 1 279 ? 1.802 -1.260 14.460 1.00 89.38 279 GLU A N 1
ATOM 2307 C CA . GLU A 1 279 ? 2.235 -1.634 15.811 1.00 89.38 279 GLU A CA 1
ATOM 2308 C C . GLU A 1 279 ? 1.293 -1.035 16.864 1.00 89.38 279 GLU A C 1
ATOM 2310 O O . GLU A 1 279 ? 0.702 -1.773 17.654 1.00 89.38 279 GLU A O 1
ATOM 2315 N N . LEU A 1 280 ? 1.074 0.285 16.808 1.00 90.25 280 LEU A N 1
ATOM 2316 C CA . LEU A 1 280 ? 0.196 0.994 17.742 1.00 90.25 280 LEU A CA 1
ATOM 2317 C C . LEU A 1 280 ? -1.234 0.439 17.715 1.00 90.25 280 LEU A C 1
ATOM 2319 O O . LEU A 1 280 ? -1.841 0.218 18.762 1.00 90.25 280 LEU A O 1
ATOM 2323 N N . MET A 1 281 ? -1.769 0.170 16.522 1.00 89.56 281 MET A N 1
ATOM 2324 C CA . MET A 1 281 ? -3.085 -0.447 16.369 1.00 89.56 281 MET A CA 1
ATOM 2325 C C . MET A 1 281 ? -3.104 -1.874 16.920 1.00 89.56 281 MET A C 1
ATOM 2327 O O . MET A 1 281 ? -4.043 -2.235 17.623 1.00 89.56 281 MET A O 1
ATOM 2331 N N . GLY A 1 282 ? -2.060 -2.671 16.682 1.00 87.38 282 GLY A N 1
ATOM 2332 C CA . GLY A 1 282 ? -1.929 -4.010 17.259 1.00 87.38 282 GLY A CA 1
ATOM 2333 C C . GLY A 1 282 ? -1.976 -4.011 18.791 1.00 87.38 282 GLY A C 1
ATOM 2334 O O . GLY A 1 282 ? -2.612 -4.883 19.388 1.00 87.38 282 GLY A O 1
ATOM 2335 N N . ASP A 1 283 ? -1.371 -3.013 19.432 1.00 85.44 283 ASP A N 1
ATOM 2336 C CA . ASP A 1 283 ? -1.420 -2.847 20.886 1.00 85.44 283 ASP A CA 1
ATOM 2337 C C . ASP A 1 283 ? -2.824 -2.511 21.392 1.00 85.44 283 ASP A C 1
ATOM 2339 O O . ASP A 1 283 ? -3.260 -3.062 22.406 1.00 85.44 283 ASP A O 1
ATOM 2343 N N . VAL A 1 284 ? -3.559 -1.652 20.677 1.00 85.25 284 VAL A N 1
ATOM 2344 C CA . VAL A 1 284 ? -4.965 -1.349 20.992 1.00 85.25 284 VAL A CA 1
ATOM 2345 C C . VAL A 1 284 ? -5.825 -2.600 20.948 1.00 85.25 284 VAL A C 1
ATOM 2347 O O . VAL A 1 284 ? -6.637 -2.817 21.847 1.00 85.25 284 VAL A O 1
ATOM 2350 N N . MET A 1 285 ? -5.634 -3.439 19.932 1.00 83.75 285 MET A N 1
ATOM 2351 C CA . MET A 1 285 ? -6.415 -4.664 19.774 1.00 83.75 285 MET A CA 1
ATOM 2352 C C . MET A 1 285 ? -6.154 -5.649 20.925 1.00 83.75 285 MET A C 1
ATOM 2354 O O . MET A 1 285 ? -7.098 -6.220 21.476 1.00 83.75 285 MET A O 1
ATOM 2358 N N . LYS A 1 286 ? -4.892 -5.776 21.362 1.00 82.62 286 LYS A N 1
ATOM 2359 C CA . LYS A 1 286 ? -4.468 -6.714 22.418 1.00 82.62 286 LYS A CA 1
ATOM 2360 C C . LYS A 1 286 ? -4.789 -6.263 23.846 1.00 82.62 286 LYS A C 1
ATOM 2362 O O . LYS A 1 286 ? -5.056 -7.112 24.693 1.00 82.62 286 LYS A O 1
ATOM 2367 N N . LYS A 1 287 ? -4.721 -4.965 24.161 1.00 72.50 287 LYS A N 1
ATOM 2368 C CA . LYS A 1 287 ? -4.892 -4.471 25.542 1.00 72.50 287 LYS A CA 1
ATOM 2369 C C . LYS A 1 287 ? -6.360 -4.568 25.981 1.00 72.50 287 LYS A C 1
ATOM 2371 O O . LYS A 1 287 ? -7.247 -4.030 25.326 1.00 72.50 287 LYS A O 1
ATOM 2376 N N . SER A 1 288 ? -6.636 -5.229 27.106 1.00 59.53 288 SER A N 1
ATOM 2377 C CA . SER A 1 288 ? -8.002 -5.450 27.630 1.00 59.53 288 SER A CA 1
ATOM 2378 C C . SER A 1 288 ? -8.591 -4.278 28.436 1.00 59.53 288 SER A C 1
ATOM 2380 O O . SER A 1 288 ? -9.609 -4.457 29.095 1.00 59.53 288 SER A O 1
ATOM 2382 N N . ILE A 1 289 ? -7.959 -3.099 28.436 1.00 58.88 289 ILE A N 1
ATOM 2383 C CA . ILE A 1 289 ? -8.311 -1.965 29.313 1.00 58.88 289 ILE A CA 1
ATOM 2384 C C . ILE A 1 289 ? -8.363 -0.666 28.491 1.00 58.88 289 ILE A C 1
ATOM 2386 O O . ILE A 1 289 ? -7.690 -0.554 27.465 1.00 58.88 289 ILE A O 1
ATOM 2390 N N . THR A 1 290 ? -9.166 0.304 28.944 1.00 63.38 290 THR A N 1
ATOM 2391 C CA . THR A 1 290 ? -9.218 1.689 28.448 1.00 63.38 290 THR A CA 1
ATOM 2392 C C . THR A 1 290 ? -7.817 2.250 28.205 1.00 63.38 290 THR A C 1
ATOM 2394 O O . THR A 1 290 ? -6.999 2.317 29.122 1.00 63.38 290 THR A O 1
ATOM 2397 N N . LEU A 1 291 ? -7.544 2.643 26.959 1.00 67.81 291 LEU A N 1
ATOM 2398 C CA . LEU A 1 291 ? -6.286 3.279 26.575 1.00 67.81 291 LEU A CA 1
ATOM 2399 C C . LEU A 1 291 ? -6.115 4.609 27.301 1.00 67.81 291 LEU A C 1
ATOM 2401 O O . LEU A 1 291 ? -7.029 5.431 27.328 1.00 67.81 291 LEU A O 1
ATOM 2405 N N . GLU A 1 292 ? -4.915 4.834 27.829 1.00 74.62 292 GLU A N 1
ATOM 2406 C CA . GLU A 1 292 ? -4.524 6.144 28.337 1.00 74.62 292 GLU A CA 1
ATOM 2407 C C . GLU A 1 292 ? -4.680 7.213 27.245 1.00 74.62 292 GLU A C 1
ATOM 2409 O O . GLU A 1 292 ? -4.406 6.974 26.062 1.00 74.62 292 GLU A O 1
ATOM 2414 N N . SER A 1 293 ? -5.077 8.421 27.647 1.00 78.38 293 SER A N 1
ATOM 2415 C CA . SER A 1 293 ? -5.305 9.547 26.734 1.00 78.38 293 SER A CA 1
ATOM 2416 C C . SER A 1 293 ? -4.087 9.856 25.852 1.00 78.38 293 SER A C 1
ATOM 2418 O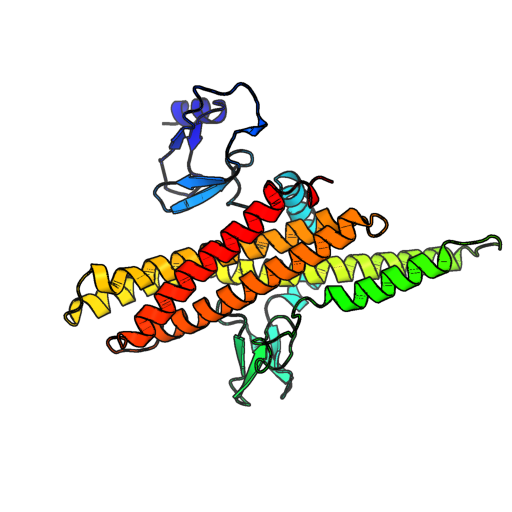 O . SER A 1 293 ? -4.249 10.206 24.685 1.00 78.38 293 SER A O 1
ATOM 2420 N N . SER A 1 294 ? -2.872 9.677 26.381 1.00 83.00 294 SER A N 1
ATOM 2421 C CA . SER A 1 294 ? -1.597 9.847 25.669 1.00 83.00 294 SER A CA 1
ATOM 2422 C C . SER A 1 294 ? -1.458 8.893 24.477 1.00 83.00 294 SER A C 1
ATOM 2424 O O . SER A 1 294 ? -1.217 9.340 23.357 1.00 83.00 294 SER A O 1
ATOM 2426 N N . HIS A 1 295 ? -1.690 7.595 24.694 1.00 83.19 295 HIS A N 1
ATOM 2427 C CA . HIS A 1 295 ? -1.630 6.567 23.652 1.00 83.19 295 HIS A CA 1
ATOM 2428 C C . HIS A 1 295 ? -2.654 6.826 22.541 1.00 83.19 295 HIS A C 1
ATOM 2430 O O . HIS A 1 295 ? -2.358 6.671 21.357 1.00 83.19 295 HIS A O 1
ATOM 2436 N N . ARG A 1 296 ? -3.864 7.266 22.902 1.00 85.62 296 ARG A N 1
ATOM 2437 C CA . ARG A 1 296 ? -4.891 7.613 21.913 1.00 85.62 296 ARG A CA 1
ATOM 2438 C C . ARG A 1 296 ? -4.476 8.799 21.039 1.00 85.62 296 ARG A C 1
ATOM 2440 O O . ARG A 1 296 ? -4.707 8.768 19.830 1.00 85.62 296 ARG A O 1
ATOM 2447 N N . ILE A 1 297 ? -3.887 9.838 21.634 1.00 88.81 297 ILE A N 1
ATOM 2448 C CA . ILE A 1 297 ? -3.384 11.004 20.893 1.00 88.81 297 ILE A CA 1
ATOM 2449 C C . ILE A 1 297 ? -2.282 10.574 19.922 1.00 88.81 297 ILE A C 1
ATOM 2451 O O . ILE A 1 297 ? -2.308 10.972 18.759 1.00 88.81 297 ILE A O 1
ATOM 2455 N N . GLU A 1 298 ? -1.357 9.721 20.364 1.00 91.50 298 GLU A N 1
ATOM 2456 C CA . GLU A 1 298 ? -0.296 9.191 19.506 1.00 91.50 298 GLU A CA 1
ATOM 2457 C C . GLU A 1 298 ? -0.867 8.460 18.283 1.00 91.50 298 GLU A C 1
ATOM 2459 O O . GLU A 1 298 ? -0.483 8.758 17.152 1.00 91.50 298 GLU A O 1
ATOM 2464 N N . ILE A 1 299 ? -1.851 7.578 18.478 1.00 91.62 299 ILE A N 1
ATOM 2465 C CA . ILE A 1 299 ? -2.503 6.862 17.372 1.00 91.62 299 ILE A CA 1
ATOM 2466 C C . ILE A 1 299 ? -3.168 7.836 16.401 1.00 91.62 299 ILE A C 1
ATOM 2468 O O . ILE A 1 299 ? -2.950 7.749 15.196 1.00 91.62 299 ILE A O 1
ATOM 2472 N N . MET A 1 300 ? -3.942 8.800 16.904 1.00 92.50 300 MET A N 1
ATOM 2473 C CA . MET A 1 300 ? -4.600 9.813 16.069 1.00 92.50 300 MET A CA 1
ATOM 2474 C C . MET A 1 300 ? -3.597 10.640 15.250 1.00 92.50 300 MET A C 1
ATOM 2476 O O . MET A 1 300 ? -3.852 10.948 14.078 1.00 92.50 300 MET A O 1
ATOM 2480 N N . ASN A 1 301 ? -2.441 10.955 15.836 1.00 95.44 301 ASN A N 1
ATOM 2481 C CA . ASN A 1 301 ? -1.355 11.636 15.141 1.00 95.44 301 ASN A CA 1
ATOM 2482 C C . ASN A 1 301 ? -0.784 10.761 14.021 1.00 95.44 301 ASN A C 1
ATOM 2484 O O . ASN A 1 301 ? -0.635 11.246 12.903 1.00 95.44 301 ASN A O 1
ATOM 2488 N N . TYR A 1 302 ? -0.535 9.471 14.272 1.00 96.31 302 TYR A N 1
ATOM 2489 C CA . TYR A 1 302 ? -0.038 8.550 13.244 1.00 96.31 302 TYR A CA 1
ATOM 2490 C C . TYR A 1 302 ? -1.062 8.246 12.149 1.00 96.31 302 TYR A C 1
ATOM 2492 O O . TYR A 1 302 ? -0.665 8.091 10.996 1.00 96.31 302 TYR A O 1
ATOM 2500 N N . ILE A 1 303 ? -2.363 8.227 12.451 1.00 96.88 303 ILE A N 1
ATOM 2501 C CA . ILE A 1 303 ? -3.425 8.150 11.433 1.00 96.88 303 ILE A CA 1
ATOM 2502 C C . ILE A 1 303 ? -3.307 9.342 10.481 1.00 96.88 303 ILE A C 1
ATOM 2504 O O . ILE A 1 303 ? -3.237 9.178 9.263 1.00 96.88 303 ILE A O 1
ATOM 2508 N N . THR A 1 304 ? -3.226 10.548 11.043 1.00 97.81 304 THR A N 1
ATOM 2509 C CA . THR A 1 304 ? -3.127 11.788 10.263 1.00 97.81 304 THR A CA 1
ATOM 2510 C C . THR A 1 304 ? -1.816 11.856 9.482 1.00 97.81 304 THR A C 1
ATOM 2512 O O . THR A 1 304 ? -1.813 12.210 8.305 1.00 97.81 304 THR A O 1
ATOM 2515 N N . LEU A 1 305 ? -0.700 11.476 10.107 1.00 97.62 305 LEU A N 1
ATOM 2516 C CA . LEU A 1 305 ? 0.613 11.455 9.474 1.00 97.62 305 LEU A CA 1
ATOM 2517 C C . LEU A 1 305 ? 0.649 10.462 8.309 1.00 97.62 305 LEU A C 1
ATOM 2519 O O . LEU A 1 305 ? 1.057 10.844 7.218 1.00 97.62 305 LEU A O 1
ATOM 2523 N N . SER A 1 306 ? 0.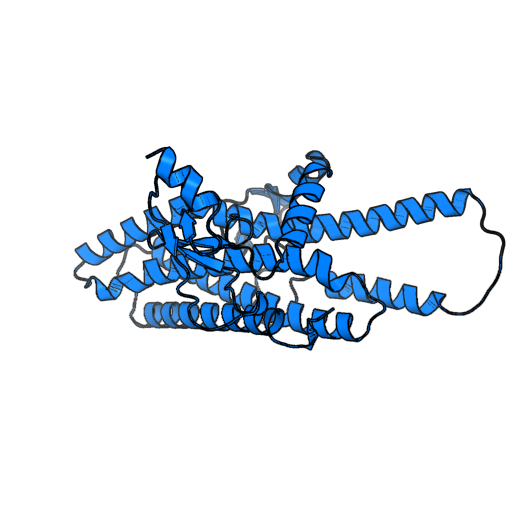165 9.231 8.508 1.00 97.25 306 SER A N 1
ATOM 2524 C CA . SER A 1 306 ? 0.121 8.196 7.462 1.00 97.25 306 SER A CA 1
ATOM 2525 C C . SER A 1 306 ? -0.672 8.667 6.249 1.00 97.25 306 SER A C 1
ATOM 2527 O O . SER A 1 306 ? -0.221 8.501 5.117 1.00 97.25 306 SER A O 1
ATOM 2529 N N . LYS A 1 307 ? -1.811 9.329 6.486 1.00 97.25 307 LYS A N 1
ATOM 2530 C CA . LYS A 1 307 ? -2.609 9.939 5.423 1.00 97.25 307 LYS A CA 1
ATOM 2531 C C . LYS A 1 307 ? -1.824 11.007 4.664 1.00 97.25 307 LYS A C 1
ATOM 2533 O O . LYS A 1 307 ? -1.731 10.940 3.446 1.00 97.25 307 LYS A O 1
ATOM 2538 N N . THR A 1 308 ? -1.208 11.950 5.375 1.00 97.88 308 THR A N 1
ATOM 2539 C CA . THR A 1 308 ? -0.403 13.018 4.763 1.00 97.88 308 THR A CA 1
ATOM 2540 C C . THR A 1 308 ? 0.758 12.461 3.937 1.00 97.88 308 THR A C 1
ATOM 2542 O O . THR A 1 308 ? 1.035 12.972 2.855 1.00 97.88 308 THR A O 1
ATOM 2545 N N . LYS A 1 309 ? 1.435 11.406 4.410 1.00 97.50 309 LYS A N 1
ATOM 2546 C CA . LYS A 1 309 ? 2.523 10.749 3.666 1.00 97.50 309 LYS A CA 1
ATOM 2547 C C . LYS A 1 309 ? 2.013 10.022 2.424 1.00 97.50 309 LYS A C 1
ATOM 2549 O O . LYS A 1 309 ? 2.629 10.140 1.368 1.00 97.50 309 LYS A O 1
ATOM 2554 N N . ALA A 1 310 ? 0.876 9.334 2.529 1.00 96.88 310 ALA A N 1
ATOM 2555 C CA . ALA A 1 310 ? 0.233 8.674 1.398 1.00 96.88 310 ALA A CA 1
ATOM 2556 C C . ALA A 1 310 ? -0.182 9.690 0.325 1.00 96.88 310 ALA A C 1
ATOM 2558 O O . ALA A 1 310 ? 0.199 9.551 -0.836 1.00 96.88 310 ALA A O 1
ATOM 2559 N N . ASP A 1 311 ? -0.878 10.754 0.727 1.00 95.44 311 ASP A N 1
ATOM 2560 C CA . ASP A 1 311 ? -1.290 11.835 -0.167 1.00 95.44 311 ASP A CA 1
ATOM 2561 C C . ASP A 1 311 ? -0.071 12.543 -0.778 1.00 95.44 311 ASP A C 1
ATOM 2563 O O . ASP A 1 311 ? -0.077 12.870 -1.961 1.00 95.44 311 ASP A O 1
ATOM 2567 N N . GLY A 1 312 ? 0.994 12.761 -0.001 1.00 95.44 312 GLY A N 1
ATOM 2568 C CA . GLY A 1 312 ? 2.247 13.353 -0.474 1.00 95.44 312 GLY A CA 1
ATOM 2569 C C . GLY A 1 312 ? 2.924 12.519 -1.562 1.00 95.44 312 GLY A C 1
ATOM 2570 O O . GLY A 1 312 ? 3.270 13.060 -2.611 1.00 95.44 312 GLY A O 1
ATOM 2571 N N . LEU A 1 313 ? 3.045 11.204 -1.351 1.00 96.19 313 LEU A N 1
ATOM 2572 C CA . LEU A 1 313 ? 3.587 10.275 -2.345 1.00 96.19 313 LEU A CA 1
ATOM 2573 C C . LEU A 1 313 ? 2.745 10.279 -3.622 1.00 96.19 313 LEU A C 1
ATOM 2575 O O . LEU A 1 313 ? 3.283 10.442 -4.716 1.00 96.19 313 LEU A O 1
ATOM 2579 N N . LEU A 1 314 ? 1.423 10.134 -3.493 1.00 94.69 314 LEU A N 1
ATOM 2580 C CA . LEU A 1 314 ? 0.525 10.110 -4.647 1.00 94.69 314 LEU A CA 1
ATOM 2581 C C . LEU A 1 314 ? 0.549 11.432 -5.416 1.00 94.69 314 LEU A C 1
ATOM 2583 O O . LEU A 1 314 ? 0.584 11.423 -6.640 1.00 94.69 314 LEU A O 1
ATOM 2587 N N . ASN A 1 315 ? 0.553 12.572 -4.722 1.00 92.06 315 ASN A N 1
ATOM 2588 C CA . ASN A 1 315 ? 0.629 13.876 -5.373 1.00 92.06 315 ASN A CA 1
ATOM 2589 C C . ASN A 1 315 ? 1.958 14.070 -6.107 1.00 92.06 315 ASN A C 1
ATOM 2591 O O . ASN A 1 315 ? 1.932 14.606 -7.209 1.00 92.06 315 ASN A O 1
ATOM 2595 N N . ALA A 1 316 ? 3.082 13.623 -5.537 1.00 91.62 316 ALA A N 1
ATOM 2596 C CA . ALA A 1 316 ? 4.368 13.675 -6.224 1.00 91.62 316 ALA A CA 1
ATOM 2597 C C . ALA A 1 316 ? 4.298 12.891 -7.541 1.00 91.62 316 ALA A C 1
ATOM 2599 O O . ALA A 1 316 ? 4.526 13.453 -8.602 1.00 91.62 316 ALA A O 1
ATOM 2600 N N . VAL A 1 317 ? 3.868 11.628 -7.495 1.00 92.44 317 VAL A N 1
ATOM 2601 C CA . VAL A 1 317 ? 3.825 10.770 -8.688 1.00 92.44 317 VAL A CA 1
ATOM 2602 C C . VAL A 1 317 ? 2.817 11.244 -9.741 1.00 92.44 317 VAL A C 1
ATOM 2604 O O . VAL A 1 317 ? 3.084 11.138 -10.931 1.00 92.44 317 VAL A O 1
ATOM 2607 N N . LEU A 1 318 ? 1.652 11.744 -9.324 1.00 88.62 318 LEU A N 1
ATOM 2608 C CA . LEU A 1 318 ? 0.543 12.038 -10.240 1.00 88.62 318 LEU A CA 1
ATOM 2609 C C . LEU A 1 318 ? 0.516 13.479 -10.762 1.00 88.62 318 LEU A C 1
ATOM 2611 O O . LEU A 1 318 ? -0.262 13.764 -11.671 1.00 88.62 318 LEU A O 1
ATOM 2615 N N . LYS A 1 319 ? 1.258 14.406 -10.146 1.00 87.44 319 LYS A N 1
ATOM 2616 C CA . LYS A 1 319 ? 1.158 15.845 -10.455 1.00 87.44 319 LYS A CA 1
ATOM 2617 C C . LYS A 1 319 ? 2.497 16.536 -10.662 1.00 87.44 319 LYS A C 1
ATOM 2619 O O . LYS A 1 319 ? 2.505 17.632 -11.216 1.00 87.44 319 LYS A O 1
ATOM 2624 N N . ASP A 1 320 ? 3.593 15.969 -10.168 1.00 88.12 320 ASP A N 1
ATOM 2625 C CA . ASP A 1 320 ? 4.909 16.555 -10.380 1.00 88.12 320 ASP A CA 1
ATOM 2626 C C . ASP A 1 320 ? 5.413 16.158 -11.766 1.00 88.12 320 ASP A C 1
ATOM 2628 O O . ASP A 1 320 ? 5.453 14.974 -12.117 1.00 88.12 320 ASP A O 1
ATOM 2632 N N . SER A 1 321 ? 5.826 17.155 -12.548 1.00 89.50 321 SER A N 1
ATOM 2633 C CA . SER A 1 321 ? 6.344 16.915 -13.887 1.00 89.50 321 SER A CA 1
ATOM 2634 C C . SER A 1 321 ? 7.576 16.019 -13.852 1.00 89.50 321 SER A C 1
ATOM 2636 O O . SER A 1 321 ? 7.832 15.336 -14.831 1.00 89.50 321 SER A O 1
ATOM 2638 N N . LEU A 1 322 ? 8.321 15.914 -12.747 1.00 90.62 322 LEU A N 1
ATOM 2639 C CA . LEU A 1 322 ? 9.449 14.989 -12.616 1.00 90.62 322 LEU A CA 1
ATOM 2640 C C . LEU A 1 322 ? 9.098 13.531 -12.982 1.00 90.62 322 LEU A C 1
ATOM 2642 O O . LEU A 1 322 ? 9.979 12.822 -13.467 1.00 90.62 322 LEU A O 1
ATOM 2646 N N . PHE A 1 323 ? 7.839 13.113 -12.809 1.00 89.00 323 PHE A N 1
ATOM 2647 C CA . PHE A 1 323 ? 7.358 11.751 -13.074 1.00 89.00 323 PHE A CA 1
ATOM 2648 C C . PHE A 1 323 ? 6.672 11.560 -14.440 1.00 89.00 323 PHE A C 1
ATOM 2650 O O . PHE A 1 323 ? 6.154 10.481 -14.721 1.00 89.00 323 PHE A O 1
ATOM 2657 N N . GLU A 1 324 ? 6.682 12.573 -15.311 1.00 85.56 324 GLU A N 1
ATOM 2658 C CA . GLU A 1 324 ? 6.172 12.474 -16.685 1.00 85.56 324 GLU A CA 1
ATOM 2659 C C . GLU A 1 324 ? 7.264 11.929 -17.627 1.00 85.56 324 GLU A C 1
ATOM 2661 O O . GLU A 1 324 ? 8.103 12.698 -18.120 1.00 85.56 324 GLU A O 1
ATOM 2666 N N . PHE A 1 325 ? 7.277 10.608 -17.844 1.00 81.38 325 PHE A N 1
ATOM 2667 C CA . PHE A 1 325 ? 8.264 9.900 -18.677 1.00 81.38 325 PHE A CA 1
ATOM 2668 C C . PHE A 1 325 ? 7.759 9.545 -20.072 1.00 81.38 325 PHE A C 1
ATOM 2670 O O . PHE A 1 325 ? 6.572 9.164 -20.198 1.00 81.38 325 PHE A O 1
#

Secondary structure (DSSP, 8-state):
-HHHHHHHHH-SSEEE--STT---EEE----S--SGGGS-SEEE-TTS-EEETTT-SBP-TTS-HHHHHHHHHHHHHS-HHHHHHHHSEEE-TTT--EEE--SS-SEEE-TTT--EEETTT-SBSTTTTSS----THHHHHHHHHHHHHHTSS-------HHHHHHHHHHHHHHHHHHHHHHHHHHHHHHHHHHTHHHHHHHHHHHHHHHHHTT--HHHHHHHHHHHHHHHHHHHHHHHHHHHHHHHT--TT-HHHHHHHHHHHHHHHHHHHHHHHHHHHHHHHHH--S---HHHHHHHHHHHHHHHHHHHHHHHHHHH-GGG--

Foldseek 3Di:
DVVVQVVQVPDLFKDFQPDPPGRDMGGHPPPDDDDPLPDDQWDADPVRFIAGSVQGHGDQPPADPVLVVVLVVVVVVDDVVLVVVQFFWDAQLPPGDIDGDPAQFQWDQDPPPRFTAGVQQSHGPPCLVDDDQSPPCVVVVVVVLVVVVVPPDDDDDDDDPVNVVVVVVVVVVVLVVLSSSLSSQLSSLVVNLVCLVVQQVLLVVLLVLVVVVVDDNVLSVLLNLLSSLLNVLSSNLSSLSSCLSPQQPPSVDPLSVVLSVVLSVLSSQLSSLSNVSVVLSVCSSPDNDDDDPVSSVVNVVSSVVNVVSSVVSSCCCSPPCSSVD